Protein AF-A0A0D7DVV3-F1 (afdb_monomer_lite)

Organism: Rhodopseudomonas palustris (NCBI:txid1076)

pLDDT: mean 92.07, std 5.96, range [70.5, 98.38]

InterPro domains:
  IPR010721 Probable O-methyltransferase UstE-like [PF06966] (2-188)
  IPR010721 Probable O-methyltransferase UstE-like [PTHR32251] (2-195)

Sequence (201 aa):
LLLLAYGVRLGGFLAWRERDPVYQGELAVAERRTSTVTILQKTAIWLGVSVLFTLLFLPALLTLSAQAQARALHTVALGVAVMLIGLVLESVADAQKYRFKADNPTRYCDVGLYRWVRCPNYLGEMLFWFGVWLSGISAYGGTAAWLLTTLGVVYIEVLMVAAAAGLERKQEERYGAQPSYRDYVRSVPILLPWLPLYSLR

Radius of gyration: 18.78 Å; chains: 1; bounding box: 47×42×55 Å

Foldseek 3Di:
DLVVVLCCLVVVLVVVVCPDPLCVVVVVVVCVVCVPPDPVNVVVVVVVVVLLVVLLCLLVVLLVVCVVVVFDQVQQVVLVVLLVQLSVQLSVVSVQQVVCCVVPVQDQRCDDCCVQAVCSNLLSVLSNSVSSLRSRPSRQDDDVSVVSNVCSSVVSVVVSLVVLQVVVVVCCVRCVVPPVVVVSLCNYAHHDRPDNHSHPD

Structure (mmCIF, N/CA/C/O backbone):
data_AF-A0A0D7DVV3-F1
#
_entry.id   AF-A0A0D7DVV3-F1
#
loop_
_atom_site.group_PDB
_atom_site.id
_atom_site.type_symbol
_atom_site.label_atom_id
_atom_site.label_alt_id
_atom_site.label_comp_id
_atom_site.label_asym_id
_atom_site.label_entity_id
_atom_site.label_seq_id
_atom_site.pdbx_PDB_ins_code
_atom_site.Cartn_x
_atom_site.Cartn_y
_atom_site.Cartn_z
_atom_site.occupancy
_atom_site.B_iso_or_equiv
_atom_site.auth_seq_id
_atom_site.auth_comp_id
_atom_site.auth_asym_id
_atom_site.auth_atom_id
_atom_site.pdbx_PDB_model_num
ATOM 1 N N . LEU A 1 1 ? -2.522 0.004 -18.369 1.00 82.81 1 LEU A N 1
ATOM 2 C CA . LEU A 1 1 ? -3.920 -0.403 -18.083 1.00 82.81 1 LEU A CA 1
ATOM 3 C C . LEU A 1 1 ? -4.148 -0.707 -16.604 1.00 82.81 1 LEU A C 1
ATOM 5 O O . LEU A 1 1 ? -4.989 -0.045 -16.017 1.00 82.81 1 LEU A O 1
ATOM 9 N N . LEU A 1 2 ? -3.390 -1.613 -15.970 1.00 86.00 2 LEU A N 1
ATOM 10 C CA . LEU A 1 2 ? -3.594 -1.936 -14.544 1.00 86.00 2 LEU A CA 1
ATOM 11 C C . LEU A 1 2 ? -3.433 -0.745 -13.588 1.00 86.00 2 LEU A C 1
ATOM 13 O O . LEU A 1 2 ? -4.240 -0.608 -12.682 1.00 86.00 2 LEU A O 1
ATOM 17 N N . LEU A 1 3 ? -2.469 0.152 -13.820 1.00 87.31 3 LEU A N 1
ATOM 18 C CA . LEU A 1 3 ? -2.331 1.389 -13.031 1.00 87.31 3 LEU A CA 1
ATOM 19 C C . LEU A 1 3 ? -3.582 2.282 -13.108 1.00 87.31 3 LEU A C 1
ATOM 21 O O . LEU A 1 3 ? -4.017 2.830 -12.100 1.00 87.31 3 LEU A O 1
ATOM 25 N N . LEU A 1 4 ? -4.192 2.387 -14.294 1.00 89.12 4 LEU A N 1
ATOM 26 C CA . LEU A 1 4 ? -5.443 3.129 -14.477 1.00 89.12 4 LEU A CA 1
ATOM 27 C C . LEU A 1 4 ? -6.599 2.425 -13.768 1.00 89.12 4 LEU A C 1
ATOM 29 O O . LEU A 1 4 ? -7.353 3.074 -13.056 1.00 89.12 4 LEU A O 1
ATOM 33 N N . ALA A 1 5 ? -6.713 1.103 -13.923 1.00 86.56 5 ALA A N 1
ATOM 34 C CA . ALA A 1 5 ? -7.731 0.313 -13.237 1.00 86.56 5 ALA A CA 1
ATOM 35 C C . ALA A 1 5 ? -7.614 0.450 -11.710 1.00 86.56 5 ALA A C 1
ATOM 37 O O . ALA A 1 5 ? -8.620 0.656 -11.038 1.00 86.56 5 ALA A O 1
ATOM 38 N N . TYR A 1 6 ? -6.390 0.416 -11.178 1.00 87.94 6 TYR A N 1
ATOM 39 C CA . TYR A 1 6 ? -6.104 0.615 -9.761 1.00 87.94 6 TYR A CA 1
ATOM 40 C C . TYR A 1 6 ? -6.547 1.999 -9.282 1.00 87.94 6 TYR A C 1
ATOM 42 O O . TYR A 1 6 ? -7.309 2.091 -8.320 1.00 87.94 6 TYR A O 1
ATOM 50 N N . GLY A 1 7 ? -6.134 3.059 -9.987 1.00 87.88 7 GLY A N 1
ATOM 51 C CA . GLY A 1 7 ? -6.485 4.439 -9.649 1.00 87.88 7 GLY A CA 1
ATOM 52 C C . GLY A 1 7 ? -7.986 4.720 -9.742 1.00 87.88 7 GLY A C 1
ATOM 53 O O . GLY A 1 7 ? -8.557 5.296 -8.820 1.00 87.88 7 GLY A O 1
ATOM 54 N N . VAL A 1 8 ? -8.646 4.264 -10.811 1.00 90.94 8 VAL A N 1
ATOM 55 C CA . VAL A 1 8 ? -10.102 4.408 -10.987 1.00 90.94 8 VAL A CA 1
ATOM 56 C C . VAL A 1 8 ? -10.856 3.644 -9.908 1.00 90.94 8 VAL A C 1
ATOM 58 O O . VAL A 1 8 ? -11.805 4.178 -9.340 1.00 90.94 8 VAL A O 1
ATOM 61 N N . ARG A 1 9 ? -10.428 2.421 -9.577 1.00 92.12 9 ARG A N 1
ATOM 62 C CA . ARG A 1 9 ? -11.052 1.639 -8.510 1.00 92.12 9 ARG A CA 1
ATOM 63 C C . ARG A 1 9 ? -10.853 2.297 -7.140 1.00 92.12 9 ARG A C 1
ATOM 65 O O . ARG A 1 9 ? -11.829 2.402 -6.403 1.00 92.12 9 ARG A O 1
ATOM 72 N N . LEU A 1 10 ? -9.650 2.787 -6.818 1.00 84.62 10 LEU A N 1
ATOM 73 C CA . LEU A 1 10 ? -9.373 3.435 -5.527 1.00 84.62 10 LEU A CA 1
ATOM 74 C C . LEU A 1 10 ? -10.156 4.736 -5.391 1.00 84.62 10 LEU A C 1
ATOM 76 O O . LEU A 1 10 ? -10.926 4.910 -4.451 1.00 84.62 10 LEU A O 1
ATOM 80 N N . GLY A 1 11 ? -9.987 5.633 -6.362 1.00 87.94 11 GLY A N 1
ATOM 81 C CA . GLY A 1 11 ? -10.642 6.933 -6.370 1.00 87.94 11 GLY A CA 1
ATOM 82 C C . GLY A 1 11 ? -12.159 6.804 -6.438 1.00 87.94 11 GLY A C 1
ATOM 83 O O . GLY A 1 11 ? -12.865 7.495 -5.710 1.00 87.94 11 GLY A O 1
ATOM 84 N N . GLY A 1 12 ? -12.668 5.872 -7.249 1.00 89.06 12 GLY A N 1
ATOM 85 C CA . GLY A 1 12 ? -14.095 5.581 -7.351 1.00 89.06 12 GLY A CA 1
ATOM 86 C C . GLY A 1 12 ? -14.680 5.055 -6.042 1.00 89.06 12 GLY A C 1
ATOM 87 O O . GLY A 1 12 ? -15.707 5.560 -5.590 1.00 89.06 12 GLY A O 1
ATOM 88 N N . PHE A 1 13 ? -14.007 4.097 -5.395 1.00 86.00 13 PHE A N 1
ATOM 89 C CA . PHE A 1 13 ? -14.432 3.569 -4.097 1.00 86.00 13 PHE A CA 1
ATOM 90 C C . PHE A 1 13 ? -14.437 4.650 -3.013 1.00 86.00 13 PHE A C 1
ATOM 92 O O . PHE A 1 13 ? -15.418 4.771 -2.279 1.00 86.00 13 PHE A O 1
ATOM 99 N N . LEU A 1 14 ? -13.381 5.466 -2.935 1.00 86.19 14 LEU A N 1
ATOM 100 C CA . LEU A 1 14 ? -13.292 6.560 -1.967 1.00 86.19 14 LEU A CA 1
ATOM 101 C C . LEU A 1 14 ? -14.383 7.611 -2.204 1.00 86.19 14 LEU A C 1
ATOM 103 O O . LEU A 1 14 ? -15.129 7.918 -1.278 1.00 86.19 14 LEU A O 1
ATOM 107 N N . ALA A 1 15 ? -14.549 8.085 -3.441 1.00 87.75 15 ALA A N 1
ATOM 108 C CA . ALA A 1 15 ? -15.555 9.091 -3.780 1.00 87.75 15 ALA A CA 1
ATOM 109 C C . ALA A 1 15 ? -16.989 8.591 -3.552 1.00 87.75 15 ALA A C 1
ATOM 111 O O . ALA A 1 15 ? -17.882 9.361 -3.196 1.00 87.75 15 ALA A O 1
ATOM 112 N N . TRP A 1 16 ? -17.246 7.305 -3.787 1.00 86.56 16 TRP A N 1
ATOM 113 C CA . TRP A 1 16 ? -18.537 6.704 -3.476 1.00 86.56 16 TRP A CA 1
ATOM 114 C C . TRP A 1 16 ? -18.760 6.614 -1.963 1.00 86.56 16 TRP A C 1
ATOM 116 O O . TRP A 1 16 ? -19.784 7.083 -1.472 1.00 86.56 16 TRP A O 1
ATOM 126 N N . ARG A 1 17 ? -17.776 6.097 -1.217 1.00 83.56 17 ARG A N 1
ATOM 127 C CA . ARG A 1 17 ? -17.858 5.927 0.239 1.00 83.56 17 ARG A CA 1
ATOM 128 C C . ARG A 1 17 ? -18.002 7.251 0.984 1.00 83.56 17 ARG A C 1
ATOM 130 O O . ARG A 1 17 ? -18.688 7.302 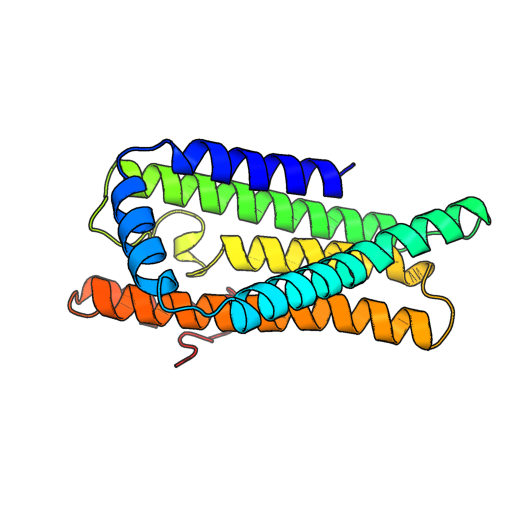1.994 1.00 83.56 17 ARG A O 1
ATOM 137 N N . GLU A 1 18 ? -17.386 8.326 0.503 1.00 84.94 18 GLU A N 1
ATOM 138 C CA . GLU A 1 18 ? -17.534 9.654 1.110 1.00 84.94 18 GLU A CA 1
ATOM 139 C C . GLU A 1 18 ? -18.978 10.164 1.090 1.00 84.94 18 GLU A C 1
ATOM 141 O O . GLU A 1 18 ? -19.363 10.928 1.968 1.00 84.94 18 GLU A O 1
ATOM 146 N N . ARG A 1 19 ? -19.814 9.712 0.150 1.00 83.69 19 ARG A N 1
ATOM 147 C CA . ARG A 1 19 ? -21.237 10.083 0.101 1.00 83.69 19 ARG A CA 1
ATOM 148 C C . ARG A 1 19 ? -22.107 9.279 1.073 1.00 83.69 19 ARG A C 1
ATOM 150 O O . ARG A 1 19 ? -23.283 9.597 1.222 1.00 83.69 19 ARG A O 1
ATOM 157 N N . ASP A 1 20 ? -21.553 8.258 1.724 1.00 81.25 20 ASP A N 1
ATOM 158 C CA . ASP A 1 20 ? -22.272 7.403 2.666 1.00 81.25 20 ASP A CA 1
ATOM 159 C C . ASP A 1 20 ? -22.479 8.124 4.018 1.00 81.25 20 ASP A C 1
ATOM 161 O O . ASP A 1 20 ? -21.493 8.509 4.663 1.00 81.25 20 ASP A O 1
ATOM 165 N N . PRO A 1 21 ? -23.730 8.291 4.498 1.00 76.62 21 PRO A N 1
ATOM 166 C CA . PRO A 1 21 ? -24.020 8.929 5.784 1.00 76.62 21 PRO A CA 1
ATOM 167 C C . PRO A 1 21 ? -23.311 8.276 6.976 1.00 76.62 21 PRO A C 1
ATOM 169 O O . PRO A 1 21 ? -22.963 8.963 7.936 1.00 76.62 21 PRO A O 1
ATOM 172 N N . VAL A 1 22 ? -23.050 6.965 6.915 1.00 72.50 22 VAL A N 1
ATOM 173 C CA . VAL A 1 22 ? -22.329 6.231 7.967 1.00 72.50 22 VAL A CA 1
ATOM 174 C C . VAL A 1 22 ? -20.867 6.684 8.045 1.00 72.50 22 VAL A C 1
ATOM 176 O O . VAL A 1 22 ? -20.278 6.711 9.127 1.00 72.50 22 VAL A O 1
ATOM 179 N N . TYR A 1 23 ? -20.275 7.083 6.916 1.00 77.19 23 TYR A N 1
ATOM 180 C CA . TYR A 1 23 ? -18.879 7.517 6.832 1.00 77.19 23 TYR A CA 1
ATOM 181 C C . TYR A 1 23 ? -18.691 9.020 7.102 1.00 77.19 23 TYR A C 1
ATOM 183 O O . TYR A 1 23 ? -17.622 9.437 7.549 1.00 77.19 23 TYR A O 1
ATOM 191 N N . GLN A 1 24 ? -19.734 9.833 6.922 1.00 78.44 24 GLN A N 1
ATOM 192 C CA . GLN A 1 24 ? -19.712 11.278 7.196 1.00 78.44 24 GLN A CA 1
ATOM 193 C C . GLN A 1 24 ? -19.310 11.619 8.641 1.00 78.44 24 GLN A C 1
ATOM 195 O O . GLN A 1 24 ? -18.587 12.587 8.882 1.00 78.44 24 GLN A O 1
ATOM 200 N N . GLY A 1 25 ? -19.694 10.785 9.614 1.00 76.44 25 GLY A N 1
ATOM 201 C CA . GLY A 1 25 ? -19.261 10.950 11.005 1.00 76.44 25 GLY A CA 1
ATOM 202 C C . GLY A 1 25 ? -17.742 10.815 11.187 1.00 76.44 25 GLY A C 1
ATOM 203 O O . GLY A 1 25 ? -17.132 11.604 11.909 1.00 76.44 25 GLY A O 1
ATOM 204 N N . GLU A 1 26 ? -17.116 9.856 10.499 1.00 77.06 26 GLU A N 1
ATOM 205 C CA . GLU A 1 26 ? -15.660 9.648 10.522 1.00 77.06 26 GLU A CA 1
ATOM 206 C C . GLU A 1 26 ? -14.921 10.782 9.790 1.00 77.06 26 GLU A C 1
ATOM 208 O O . GLU A 1 26 ? -13.876 11.242 10.259 1.00 77.06 26 GLU A O 1
ATOM 213 N N . LEU A 1 27 ? -15.486 11.287 8.684 1.00 78.62 27 LEU A N 1
ATOM 214 C CA . LEU A 1 27 ? -14.960 12.450 7.957 1.00 78.62 27 LEU A CA 1
ATOM 215 C C . LEU A 1 27 ? -14.928 13.701 8.838 1.00 78.62 27 LEU A C 1
ATOM 217 O O . LEU A 1 27 ? -13.878 14.324 8.961 1.00 78.62 27 LEU A O 1
ATOM 221 N N . ALA A 1 28 ? -16.018 14.016 9.538 1.00 80.38 28 ALA A N 1
ATOM 222 C CA . ALA A 1 28 ? -16.075 15.179 10.427 1.00 80.38 28 ALA A CA 1
ATOM 223 C C . ALA A 1 28 ? -15.064 15.098 11.590 1.00 80.38 28 ALA A C 1
ATOM 225 O O . ALA A 1 28 ? -14.580 16.114 12.099 1.00 80.38 28 ALA A O 1
ATOM 226 N N . VAL A 1 29 ? -14.737 13.887 12.058 1.00 80.31 29 VAL A N 1
ATOM 227 C CA . VAL A 1 29 ? -13.667 13.674 13.048 1.00 80.31 29 VAL A CA 1
ATOM 228 C C . VAL A 1 29 ? -12.292 13.913 12.419 1.00 80.31 29 VAL A C 1
ATOM 230 O O . VAL A 1 29 ? -11.446 14.571 13.031 1.00 80.31 29 VAL A O 1
ATOM 233 N N . ALA A 1 30 ? -12.064 13.424 11.198 1.00 79.25 30 ALA A N 1
ATOM 234 C CA . ALA A 1 30 ? -10.822 13.653 10.467 1.00 79.25 30 ALA A CA 1
ATOM 235 C C . ALA A 1 30 ? -10.601 15.146 10.166 1.00 79.25 30 ALA A C 1
ATOM 237 O O . ALA A 1 30 ? -9.526 15.668 10.462 1.00 79.25 30 ALA A O 1
ATOM 238 N N . GLU A 1 31 ? -11.623 15.855 9.684 1.00 82.62 31 GLU A N 1
ATOM 239 C CA . GLU A 1 31 ? -11.576 17.293 9.403 1.00 82.62 31 GLU A CA 1
ATOM 240 C C . GLU A 1 31 ? -11.207 18.098 10.647 1.00 82.62 31 GLU A C 1
ATOM 242 O O . GLU A 1 31 ? -10.256 18.883 10.613 1.00 82.62 31 GLU A O 1
ATOM 247 N N . ARG A 1 32 ? -11.869 17.830 11.782 1.00 83.44 32 ARG A N 1
ATOM 248 C CA . ARG A 1 32 ? -11.541 18.464 13.069 1.00 83.44 32 ARG A CA 1
ATOM 249 C C . ARG A 1 32 ? -10.105 18.215 13.509 1.00 83.44 32 ARG A C 1
ATOM 251 O O . ARG A 1 32 ? -9.493 19.109 14.078 1.00 83.44 32 ARG A O 1
ATOM 258 N N . ARG A 1 33 ? -9.554 17.032 13.235 1.00 79.94 33 ARG A N 1
ATOM 259 C CA . ARG A 1 33 ? -8.154 16.716 13.541 1.00 79.94 33 ARG A CA 1
ATOM 260 C C . ARG A 1 33 ? -7.179 17.446 12.616 1.00 79.94 33 ARG A C 1
ATOM 262 O O . ARG A 1 33 ? -6.075 17.771 13.036 1.00 79.94 33 ARG A O 1
ATOM 269 N N . THR A 1 34 ? -7.572 17.679 11.367 1.00 81.75 34 THR A N 1
ATOM 270 C CA . THR A 1 34 ? -6.731 18.336 10.354 1.00 81.75 34 THR A CA 1
ATOM 271 C C . THR A 1 34 ? -6.881 19.858 10.301 1.00 81.75 34 THR A C 1
ATOM 273 O O . THR A 1 34 ? -6.106 20.519 9.611 1.00 81.75 34 THR A O 1
ATOM 276 N N . SER A 1 35 ? -7.837 20.435 11.035 1.00 82.69 35 SER A N 1
ATOM 277 C CA . SER A 1 35 ? -8.083 21.884 11.072 1.00 82.69 35 SER A CA 1
ATOM 278 C C . SER A 1 35 ? -6.904 22.680 11.643 1.00 82.69 35 SER A C 1
ATOM 280 O O . SER A 1 35 ? -6.710 23.837 11.283 1.00 82.69 35 SER A O 1
ATOM 282 N N . THR A 1 36 ? -6.078 22.043 12.476 1.00 85.69 36 THR A N 1
ATOM 283 C CA . THR A 1 36 ? -4.873 22.621 13.087 1.00 85.69 36 THR A CA 1
ATOM 284 C C . THR A 1 36 ? -3.624 22.499 12.212 1.00 85.69 36 THR A C 1
ATOM 286 O O . THR A 1 36 ? -2.572 23.028 12.567 1.00 85.69 36 THR A O 1
ATOM 289 N N . VAL A 1 37 ? -3.713 21.810 11.068 1.00 87.56 37 VAL A N 1
ATOM 290 C CA . VAL A 1 37 ? -2.575 21.594 10.166 1.00 87.56 37 VAL A CA 1
ATOM 291 C C . VAL A 1 37 ? -2.300 22.871 9.378 1.00 87.56 37 VAL A C 1
ATOM 293 O O . VAL A 1 37 ? -3.162 23.378 8.652 1.00 87.56 37 VAL A O 1
ATOM 296 N N . THR A 1 38 ? -1.075 23.376 9.492 1.00 92.19 38 THR A N 1
ATOM 297 C CA . THR A 1 38 ? -0.655 24.621 8.845 1.00 92.19 38 THR A CA 1
ATOM 298 C C . THR A 1 38 ? -0.552 24.463 7.329 1.00 92.19 38 THR A C 1
ATOM 300 O O . THR A 1 38 ? -0.383 23.361 6.804 1.00 92.19 38 THR A O 1
ATOM 303 N N . ILE A 1 39 ? -0.607 25.580 6.598 1.00 91.69 39 ILE A N 1
ATOM 304 C CA . ILE A 1 39 ? -0.415 25.582 5.138 1.00 91.69 39 ILE A CA 1
ATOM 305 C C . ILE A 1 39 ? 0.937 24.959 4.773 1.00 91.69 39 ILE A C 1
ATOM 307 O O . ILE A 1 39 ? 0.999 24.140 3.864 1.00 91.69 39 ILE A O 1
ATOM 311 N N . LEU A 1 40 ? 1.997 25.268 5.527 1.00 93.38 40 LEU A N 1
ATOM 312 C CA . LEU A 1 40 ? 3.323 24.689 5.308 1.00 93.38 40 LEU A CA 1
ATOM 313 C C . LEU A 1 40 ? 3.302 23.157 5.404 1.00 93.38 40 LEU A C 1
ATOM 315 O O . LEU A 1 40 ? 3.846 22.479 4.537 1.00 93.38 40 LEU A O 1
ATOM 319 N N . GLN A 1 41 ? 2.636 22.607 6.423 1.00 91.31 41 GLN A N 1
ATOM 320 C CA . GLN A 1 41 ? 2.490 21.159 6.581 1.00 91.31 41 GLN A CA 1
ATOM 321 C C . GLN A 1 41 ? 1.671 20.543 5.442 1.00 91.31 41 GLN A C 1
ATOM 323 O O . GLN A 1 41 ? 2.057 19.502 4.916 1.00 91.31 41 GLN A O 1
ATOM 328 N N . LYS A 1 42 ? 0.578 21.190 5.014 1.00 89.44 42 LYS A N 1
ATOM 329 C CA . LYS A 1 42 ? -0.227 20.731 3.868 1.00 89.44 42 LYS A CA 1
ATOM 330 C C . LYS A 1 42 ? 0.598 20.692 2.583 1.00 89.44 42 LYS A C 1
ATOM 332 O O . LYS A 1 42 ? 0.568 19.690 1.874 1.00 89.44 42 LYS A O 1
ATOM 337 N N . THR A 1 43 ? 1.374 21.740 2.317 1.00 92.38 43 THR A N 1
ATOM 338 C CA . THR A 1 43 ? 2.267 21.804 1.155 1.00 92.38 43 THR A CA 1
ATOM 339 C C . THR A 1 43 ? 3.348 20.728 1.225 1.00 92.38 43 THR A C 1
ATOM 341 O O . THR A 1 43 ? 3.595 20.054 0.230 1.00 92.38 43 THR A O 1
ATOM 344 N N . ALA A 1 44 ? 3.949 20.501 2.397 1.00 93.19 44 ALA A N 1
ATOM 345 C CA . ALA A 1 44 ? 4.941 19.444 2.581 1.00 93.19 44 ALA A CA 1
ATOM 346 C C . ALA A 1 44 ? 4.354 18.045 2.326 1.00 93.19 44 ALA A C 1
ATOM 348 O O . ALA A 1 44 ? 4.974 17.240 1.633 1.00 93.19 44 ALA A O 1
ATOM 349 N N . ILE A 1 45 ? 3.142 17.770 2.823 1.00 91.62 45 ILE A N 1
ATOM 350 C CA . ILE A 1 45 ? 2.423 16.515 2.554 1.00 91.62 45 ILE A CA 1
ATOM 351 C C . ILE A 1 45 ? 2.166 16.365 1.053 1.00 91.62 45 ILE A C 1
ATOM 353 O O . ILE A 1 45 ? 2.456 15.314 0.487 1.00 91.62 45 ILE A O 1
ATOM 357 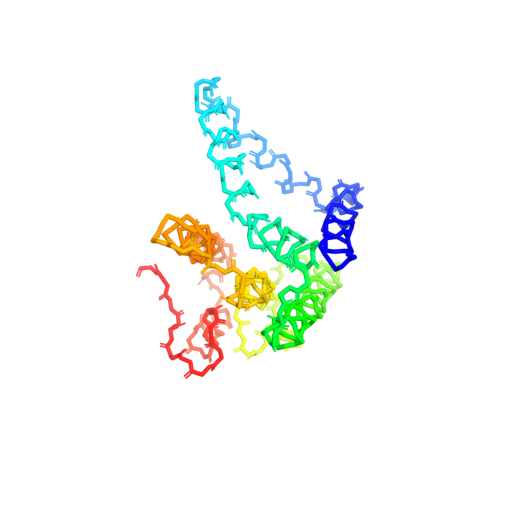N N . TRP A 1 46 ? 1.667 17.412 0.393 1.00 93.12 46 TRP A N 1
ATOM 358 C CA . TRP A 1 46 ? 1.378 17.381 -1.040 1.00 93.12 46 TRP A CA 1
ATOM 359 C C . TRP A 1 46 ? 2.630 17.111 -1.884 1.00 93.12 46 TRP A C 1
ATOM 361 O O . TRP A 1 46 ? 2.599 16.262 -2.776 1.00 93.12 46 TRP A O 1
ATOM 371 N N . LEU A 1 47 ? 3.748 17.769 -1.569 1.00 94.75 47 LEU A N 1
ATOM 372 C CA . LEU A 1 47 ? 5.028 17.526 -2.235 1.00 94.75 47 LEU A CA 1
ATOM 373 C C . LEU A 1 47 ? 5.534 16.102 -1.984 1.00 94.75 47 LEU A C 1
ATOM 375 O O . LEU A 1 47 ? 5.919 15.426 -2.933 1.00 94.75 47 LEU A O 1
ATOM 379 N N . GLY A 1 48 ? 5.484 15.620 -0.739 1.00 93.94 48 GLY A N 1
ATOM 380 C CA . GLY A 1 48 ? 5.907 14.259 -0.396 1.00 93.94 48 GLY A CA 1
ATOM 381 C C . GLY A 1 48 ? 5.106 13.191 -1.143 1.00 93.94 48 GLY A C 1
ATOM 382 O O . GLY A 1 48 ? 5.684 12.283 -1.737 1.00 93.94 48 GLY A O 1
ATOM 383 N N . VAL A 1 49 ? 3.781 13.348 -1.196 1.00 93.19 49 VAL A N 1
ATOM 384 C CA . VAL A 1 49 ? 2.882 12.462 -1.951 1.00 93.19 49 VAL A CA 1
ATOM 385 C C . VAL A 1 49 ? 3.167 12.540 -3.456 1.00 93.19 49 VAL A C 1
ATOM 387 O O . VAL A 1 49 ? 3.220 11.510 -4.125 1.00 93.19 49 VAL A O 1
ATOM 390 N N . SER A 1 50 ? 3.419 13.735 -3.994 1.00 94.88 50 SER A N 1
ATOM 391 C CA . SER A 1 50 ? 3.753 13.918 -5.414 1.00 94.88 50 SER A CA 1
ATOM 392 C C . SER A 1 50 ? 5.071 13.233 -5.790 1.00 94.88 50 SER A C 1
ATOM 394 O O . SER A 1 50 ? 5.150 12.554 -6.816 1.00 94.88 50 SER A O 1
ATOM 396 N N . VAL A 1 51 ? 6.099 13.356 -4.941 1.00 96.19 51 VAL A N 1
ATOM 397 C CA . VAL A 1 51 ? 7.381 12.655 -5.109 1.00 96.19 51 VAL A CA 1
ATOM 398 C C . VAL A 1 51 ? 7.173 11.146 -5.047 1.00 96.19 51 VAL A C 1
ATOM 400 O O . VAL A 1 51 ? 7.634 10.439 -5.940 1.00 96.19 51 VAL A O 1
ATOM 403 N N . LEU A 1 52 ? 6.433 10.654 -4.050 1.00 95.94 52 LEU A N 1
ATOM 404 C CA . LEU A 1 52 ? 6.123 9.234 -3.905 1.00 95.94 52 LEU A CA 1
ATOM 405 C C . LEU A 1 52 ? 5.490 8.664 -5.179 1.00 95.94 52 LEU A C 1
ATOM 407 O O . LEU A 1 52 ? 6.029 7.722 -5.753 1.00 95.94 52 LEU A O 1
ATOM 411 N N . PHE A 1 53 ? 4.399 9.255 -5.672 1.00 94.81 53 PHE A N 1
ATOM 412 C CA . PHE A 1 53 ? 3.724 8.752 -6.873 1.00 94.81 53 PHE A CA 1
ATOM 413 C C . PHE A 1 53 ? 4.580 8.869 -8.136 1.00 94.81 53 PHE A C 1
ATOM 415 O O . PHE A 1 53 ? 4.493 8.010 -9.012 1.00 94.81 53 PHE A O 1
ATOM 422 N N . THR A 1 54 ? 5.451 9.876 -8.217 1.00 96.00 54 THR A N 1
ATOM 423 C CA . THR A 1 54 ? 6.425 9.987 -9.313 1.00 96.00 54 THR A CA 1
ATOM 424 C C . THR A 1 54 ? 7.399 8.808 -9.295 1.00 96.00 54 THR A C 1
ATOM 426 O O . THR A 1 54 ? 7.613 8.166 -10.323 1.00 96.00 54 THR A O 1
ATOM 429 N N . LEU A 1 55 ? 7.950 8.477 -8.124 1.00 97.56 55 LEU A N 1
ATOM 430 C CA . LEU A 1 55 ? 8.864 7.344 -7.960 1.00 97.56 55 LEU A CA 1
ATOM 431 C C . LEU A 1 55 ? 8.162 5.999 -8.184 1.00 97.56 55 LEU A C 1
ATOM 433 O O . LEU A 1 55 ? 8.732 5.111 -8.811 1.00 97.56 55 LEU A O 1
ATOM 437 N N . LEU A 1 56 ? 6.917 5.858 -7.728 1.00 96.81 56 LEU A N 1
ATOM 438 C CA . LEU A 1 56 ? 6.108 4.655 -7.936 1.00 96.81 56 LEU A CA 1
ATOM 439 C C . LEU A 1 56 ? 5.710 4.447 -9.401 1.00 96.81 56 LEU A C 1
ATOM 441 O O . LEU A 1 56 ? 5.561 3.310 -9.842 1.00 96.81 56 LEU A O 1
ATOM 445 N N . PHE A 1 57 ? 5.549 5.525 -10.171 1.00 96.50 57 PHE A N 1
ATOM 446 C CA . PHE A 1 57 ? 5.260 5.447 -11.602 1.00 96.50 57 PHE A CA 1
ATOM 447 C C . PHE A 1 57 ? 6.515 5.214 -12.459 1.00 96.50 57 PHE A C 1
ATOM 449 O O . PHE A 1 57 ? 6.420 4.690 -13.573 1.00 96.50 57 PHE A O 1
ATOM 456 N N . LEU A 1 58 ? 7.701 5.555 -11.945 1.00 97.19 58 LEU A N 1
ATOM 457 C CA . LEU A 1 58 ? 8.967 5.453 -12.670 1.00 97.19 58 LEU A CA 1
ATOM 458 C C . LEU A 1 58 ? 9.233 4.061 -13.286 1.00 97.19 58 LEU A C 1
ATOM 460 O O . LEU A 1 58 ? 9.629 4.024 -14.453 1.00 97.19 58 LEU A O 1
ATOM 464 N N . PRO A 1 59 ? 8.974 2.918 -12.613 1.00 97.19 59 PRO A N 1
ATOM 465 C CA . PRO A 1 59 ? 9.118 1.598 -13.226 1.00 97.19 59 PRO A CA 1
ATOM 466 C C . PRO A 1 59 ? 8.336 1.421 -14.527 1.00 97.19 59 PRO A C 1
ATOM 468 O O . PRO A 1 59 ? 8.860 0.881 -15.504 1.00 97.19 59 PRO A O 1
ATOM 471 N N . ALA A 1 60 ? 7.097 1.915 -14.566 1.00 95.75 60 ALA A N 1
ATOM 472 C CA . ALA A 1 60 ? 6.256 1.837 -15.752 1.00 95.75 60 ALA A CA 1
ATOM 473 C C . ALA A 1 60 ? 6.815 2.716 -16.879 1.00 95.75 60 ALA A C 1
ATOM 475 O O . ALA A 1 60 ? 6.884 2.271 -18.023 1.00 95.75 60 ALA A O 1
ATOM 476 N N . LEU A 1 61 ? 7.282 3.927 -16.555 1.00 96.06 61 LEU A N 1
ATOM 477 C CA . LEU A 1 61 ? 7.899 4.829 -17.530 1.00 96.06 61 LEU A CA 1
ATOM 478 C C . LEU A 1 61 ? 9.174 4.230 -18.145 1.00 96.06 61 LEU A C 1
ATOM 480 O O . LEU A 1 61 ? 9.346 4.256 -19.365 1.00 96.06 61 LEU A O 1
ATOM 484 N N . LEU A 1 62 ? 10.047 3.650 -17.318 1.00 96.56 62 LEU A N 1
ATOM 485 C CA . LEU A 1 62 ? 11.267 2.986 -17.787 1.00 96.56 62 LEU A CA 1
ATOM 486 C C . LEU A 1 62 ? 10.946 1.767 -18.653 1.00 96.56 62 LEU A C 1
ATOM 488 O O . LEU A 1 62 ? 11.580 1.568 -19.687 1.00 96.56 62 LEU A O 1
ATOM 492 N N . THR A 1 63 ? 9.929 0.992 -18.276 1.00 95.81 63 THR A N 1
ATOM 493 C CA . THR A 1 63 ? 9.455 -0.159 -19.059 1.00 95.81 63 THR A CA 1
ATOM 494 C C . THR A 1 63 ? 8.961 0.266 -20.438 1.00 95.81 63 THR A C 1
ATOM 496 O O . THR A 1 63 ? 9.348 -0.342 -21.433 1.00 95.81 63 THR A O 1
ATOM 499 N N . LEU A 1 64 ? 8.169 1.341 -20.522 1.00 94.62 64 LEU A N 1
ATOM 500 C CA . LEU A 1 64 ? 7.696 1.894 -21.796 1.00 94.62 64 LEU A CA 1
ATOM 501 C C . LEU A 1 64 ? 8.855 2.392 -22.670 1.00 94.62 64 LEU A C 1
ATOM 503 O O . LEU A 1 64 ? 8.884 2.122 -23.869 1.00 94.62 64 LEU A O 1
ATOM 507 N N . SER A 1 65 ? 9.836 3.071 -22.069 1.00 95.06 65 SER A N 1
ATOM 508 C CA . SER A 1 65 ? 11.045 3.520 -22.771 1.00 95.06 65 SER A CA 1
ATOM 509 C C . SER A 1 65 ? 11.863 2.341 -23.313 1.00 95.06 65 SER A C 1
ATOM 511 O O . SER A 1 65 ? 12.241 2.321 -24.484 1.00 95.06 65 SER A O 1
ATOM 513 N N . ALA A 1 66 ? 12.068 1.302 -22.499 1.00 94.69 66 ALA A N 1
ATOM 514 C CA . ALA A 1 66 ? 12.765 0.088 -22.911 1.00 94.69 66 ALA A CA 1
ATOM 515 C C . ALA A 1 66 ? 12.009 -0.670 -24.017 1.00 94.69 66 ALA A C 1
ATOM 517 O O . ALA A 1 66 ? 12.637 -1.176 -24.948 1.00 94.69 66 ALA A O 1
ATOM 518 N N . GLN A 1 67 ? 10.673 -0.696 -23.962 1.00 93.38 67 GLN A N 1
ATOM 519 C CA . GLN A 1 67 ? 9.830 -1.268 -25.013 1.00 93.38 67 GLN A CA 1
ATOM 520 C C . GLN A 1 67 ? 10.011 -0.536 -26.348 1.00 93.38 67 GLN A C 1
ATOM 522 O O . GLN A 1 67 ? 10.160 -1.182 -27.383 1.00 93.38 67 GLN A O 1
ATOM 527 N N . ALA A 1 68 ? 10.035 0.801 -26.329 1.00 94.50 68 ALA A N 1
ATOM 528 C CA . ALA A 1 68 ? 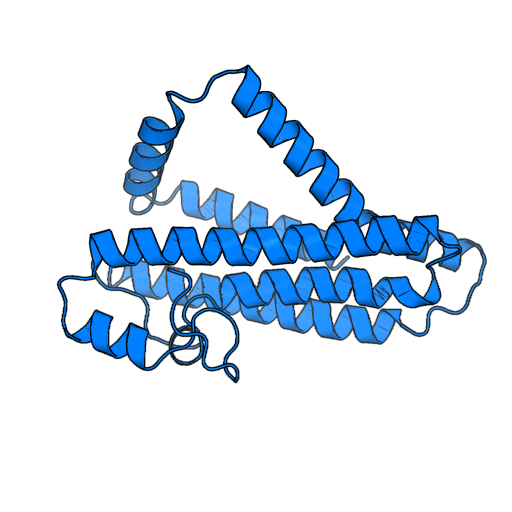10.254 1.619 -27.524 1.00 94.50 68 ALA A CA 1
ATOM 529 C C . ALA A 1 68 ? 11.637 1.380 -28.160 1.00 94.50 68 ALA A C 1
ATOM 531 O O . ALA A 1 68 ? 11.806 1.549 -29.363 1.00 94.50 68 ALA A O 1
ATOM 532 N N . GLN A 1 69 ? 12.609 0.934 -27.362 1.00 94.25 69 GLN A N 1
ATOM 533 C CA . GLN A 1 69 ? 13.949 0.535 -27.804 1.00 94.25 69 GLN A CA 1
ATOM 534 C C . GLN A 1 69 ? 14.045 -0.952 -28.197 1.00 94.25 69 GLN A C 1
ATOM 536 O O . GLN A 1 69 ? 15.150 -1.465 -28.355 1.00 94.25 69 GLN A O 1
ATOM 541 N N . ALA A 1 70 ? 12.917 -1.663 -28.310 1.00 93.00 70 ALA A N 1
ATOM 542 C CA . ALA A 1 70 ? 12.849 -3.097 -28.608 1.00 93.00 70 ALA A CA 1
ATOM 543 C C . ALA A 1 70 ? 13.651 -3.990 -27.636 1.00 93.00 70 ALA A C 1
ATOM 545 O O . ALA A 1 70 ? 14.087 -5.087 -27.993 1.00 93.00 70 ALA A O 1
ATOM 546 N N . ARG A 1 71 ? 13.843 -3.545 -26.386 1.00 92.69 71 ARG A N 1
ATOM 547 C CA . ARG A 1 71 ? 14.487 -4.361 -25.350 1.00 92.69 71 ARG A CA 1
ATOM 548 C C . ARG A 1 71 ? 13.542 -5.461 -24.881 1.00 92.69 71 ARG A C 1
ATOM 550 O O . ARG A 1 71 ? 12.335 -5.259 -24.776 1.00 92.69 71 ARG A O 1
ATOM 557 N N . ALA A 1 72 ? 14.105 -6.614 -24.538 1.00 89.12 72 ALA A N 1
ATOM 558 C CA . ALA A 1 72 ? 13.331 -7.715 -23.985 1.00 89.12 72 ALA A CA 1
ATOM 559 C C . ALA A 1 72 ? 12.857 -7.403 -22.552 1.00 89.12 72 ALA A C 1
ATOM 561 O O . ALA A 1 72 ? 13.630 -6.939 -21.712 1.00 89.12 72 ALA A O 1
ATOM 562 N N . LEU A 1 73 ? 11.577 -7.671 -22.276 1.00 93.50 73 LEU A N 1
ATOM 563 C CA . LEU A 1 73 ? 10.890 -7.282 -21.039 1.00 93.50 73 LEU A CA 1
ATOM 564 C C . LEU A 1 73 ? 10.414 -8.494 -20.225 1.00 93.50 73 LEU A C 1
ATOM 566 O O . LEU A 1 73 ? 9.231 -8.640 -19.915 1.00 93.50 73 LEU A O 1
ATOM 570 N N . HIS A 1 74 ? 11.338 -9.396 -19.896 1.00 94.06 74 HIS A N 1
ATOM 571 C CA . HIS A 1 74 ? 11.013 -10.694 -19.288 1.00 94.06 74 HIS A CA 1
ATOM 572 C C . HIS A 1 74 ? 10.327 -10.596 -17.913 1.00 94.06 74 HIS A C 1
ATOM 574 O O . HIS A 1 74 ? 9.608 -11.513 -17.524 1.00 94.06 74 HIS A O 1
ATOM 580 N N . THR A 1 75 ? 10.510 -9.494 -17.177 1.00 96.06 75 THR A N 1
ATOM 581 C CA . THR A 1 75 ? 9.957 -9.326 -15.821 1.00 96.06 75 THR A CA 1
ATOM 582 C C . THR A 1 75 ? 8.538 -8.763 -15.801 1.00 96.06 75 THR A C 1
ATOM 584 O O . THR A 1 75 ? 7.871 -8.832 -14.769 1.00 96.06 75 THR A O 1
ATOM 587 N N . VAL A 1 76 ? 8.034 -8.254 -16.933 1.00 95.81 76 VAL A N 1
ATOM 588 C CA . VAL A 1 76 ? 6.712 -7.608 -17.002 1.00 95.81 76 VAL A CA 1
ATOM 589 C C . VAL A 1 76 ? 5.592 -8.578 -16.647 1.00 95.81 76 VAL A C 1
ATOM 591 O O . VAL A 1 76 ? 4.730 -8.228 -15.846 1.00 95.81 76 VAL A O 1
ATOM 594 N N . ALA A 1 77 ? 5.612 -9.802 -17.182 1.00 96.25 77 ALA A N 1
ATOM 595 C CA . ALA A 1 77 ? 4.569 -10.793 -16.912 1.00 96.25 77 ALA A CA 1
ATOM 596 C C . ALA A 1 77 ? 4.488 -11.157 -15.419 1.00 96.25 77 ALA A C 1
ATOM 598 O O . ALA A 1 77 ? 3.396 -11.221 -14.854 1.00 96.25 77 ALA A O 1
ATOM 599 N N . LEU A 1 78 ? 5.644 -11.328 -14.769 1.00 97.06 78 LEU A N 1
ATOM 600 C CA . LEU A 1 78 ? 5.721 -11.611 -13.338 1.00 97.06 78 LEU A CA 1
ATOM 601 C C . LEU A 1 78 ? 5.204 -10.429 -12.507 1.00 97.06 78 LEU A C 1
ATOM 603 O O . LEU A 1 78 ? 4.365 -10.621 -11.631 1.00 97.06 78 LEU A O 1
ATOM 607 N N . GLY A 1 79 ? 5.654 -9.208 -12.808 1.00 97.62 79 GLY A N 1
ATOM 608 C CA . GLY A 1 79 ? 5.171 -8.010 -12.122 1.00 97.62 79 GLY A CA 1
ATOM 609 C C . GLY A 1 79 ? 3.661 -7.821 -12.276 1.00 97.62 79 GLY A C 1
ATOM 610 O O . GLY A 1 79 ? 2.970 -7.589 -11.290 1.00 97.62 79 GLY A O 1
ATOM 611 N N . VAL A 1 80 ? 3.123 -8.031 -13.481 1.00 96.88 80 VAL A N 1
ATOM 612 C CA . VAL A 1 80 ? 1.678 -7.991 -13.761 1.00 96.88 80 VAL A CA 1
ATOM 613 C C . VAL A 1 80 ? 0.905 -9.024 -12.939 1.00 96.88 80 VAL A C 1
ATOM 615 O O . VAL A 1 80 ? -0.145 -8.691 -12.393 1.00 96.88 80 VAL A O 1
ATOM 618 N N . ALA A 1 81 ? 1.410 -10.253 -12.809 1.00 98.00 81 ALA A N 1
ATOM 619 C CA . ALA A 1 81 ? 0.770 -11.276 -11.983 1.00 98.00 81 ALA A CA 1
ATOM 620 C C . ALA A 1 81 ? 0.697 -10.847 -10.506 1.00 98.00 81 ALA A C 1
ATOM 622 O O . ALA A 1 81 ? -0.361 -10.947 -9.885 1.00 98.00 81 ALA A O 1
ATOM 623 N N . VAL A 1 82 ? 1.787 -10.295 -9.965 1.00 98.25 82 VAL A N 1
ATOM 624 C CA . VAL A 1 82 ? 1.829 -9.780 -8.586 1.00 98.25 82 VAL A CA 1
ATOM 625 C C . VAL A 1 82 ? 0.892 -8.578 -8.408 1.00 98.25 82 VAL A C 1
ATOM 627 O O . VAL A 1 82 ? 0.138 -8.529 -7.436 1.00 98.25 82 VAL A O 1
ATOM 630 N N . MET A 1 83 ? 0.854 -7.658 -9.379 1.00 98.06 83 MET A N 1
ATOM 631 C CA . MET A 1 83 ? -0.083 -6.529 -9.382 1.00 98.06 83 MET A CA 1
ATOM 632 C C . MET A 1 83 ? -1.540 -6.997 -9.343 1.00 98.06 83 MET A C 1
ATOM 634 O O . MET A 1 83 ? -2.344 -6.449 -8.594 1.00 98.06 83 MET A O 1
ATOM 638 N N . LEU A 1 84 ? -1.899 -8.011 -10.134 1.00 97.81 84 LEU A N 1
ATOM 639 C CA . LEU A 1 84 ? -3.255 -8.561 -10.145 1.00 97.81 84 LEU A CA 1
ATOM 640 C C . LEU A 1 84 ? -3.636 -9.160 -8.789 1.00 97.81 84 LEU A C 1
ATOM 642 O O . LEU A 1 84 ? -4.740 -8.906 -8.311 1.00 97.81 84 LEU A O 1
ATOM 646 N N . ILE A 1 85 ? -2.725 -9.899 -8.151 1.00 97.56 85 ILE A N 1
ATOM 647 C CA . ILE A 1 85 ? -2.945 -10.445 -6.806 1.00 97.56 85 ILE A CA 1
ATOM 648 C C . ILE A 1 85 ? -3.199 -9.311 -5.807 1.00 97.56 85 ILE A C 1
ATOM 650 O O . ILE A 1 85 ? -4.188 -9.366 -5.078 1.00 97.56 85 ILE A O 1
ATOM 654 N N . GLY A 1 86 ? -2.359 -8.270 -5.810 1.00 97.00 86 GLY A N 1
ATOM 655 C CA . GLY A 1 86 ? -2.527 -7.106 -4.935 1.00 97.00 86 GLY A CA 1
ATOM 656 C C . GLY A 1 86 ? -3.864 -6.393 -5.152 1.00 97.00 86 GLY A C 1
ATOM 657 O O . GLY A 1 86 ? -4.617 -6.177 -4.202 1.00 97.00 86 GLY A O 1
ATOM 658 N N . LEU A 1 87 ? -4.218 -6.131 -6.415 1.00 95.81 87 LEU A N 1
ATOM 659 C CA . LEU A 1 87 ? -5.478 -5.488 -6.796 1.00 95.81 87 LEU A CA 1
ATOM 660 C C . LEU A 1 87 ? -6.704 -6.294 -6.340 1.00 95.81 87 LEU A C 1
ATOM 662 O O . LEU A 1 87 ? -7.658 -5.715 -5.815 1.00 95.81 87 LEU A O 1
ATOM 666 N N . VAL A 1 88 ? -6.702 -7.614 -6.548 1.00 96.69 88 VAL A N 1
ATOM 667 C CA . VAL A 1 88 ? -7.803 -8.493 -6.123 1.00 96.69 88 VAL A CA 1
ATOM 668 C C . VAL A 1 88 ? -7.896 -8.532 -4.602 1.00 96.69 88 VAL A C 1
ATOM 670 O O . VAL A 1 88 ? -8.990 -8.374 -4.061 1.00 96.69 88 VAL A O 1
ATOM 673 N N . LEU A 1 89 ? -6.766 -8.701 -3.911 1.00 96.56 89 LEU A N 1
ATOM 674 C CA . LEU A 1 89 ? -6.721 -8.762 -2.453 1.00 96.56 89 LEU A CA 1
ATOM 675 C C . LEU A 1 89 ? -7.276 -7.479 -1.826 1.00 96.56 89 LEU A C 1
ATOM 677 O O . LEU A 1 89 ? -8.142 -7.551 -0.955 1.00 96.56 89 LEU A O 1
ATOM 681 N N . GLU A 1 90 ? -6.833 -6.317 -2.311 1.00 95.94 90 GLU A N 1
ATOM 682 C CA . GLU A 1 90 ? -7.315 -5.021 -1.837 1.00 95.94 90 GLU A CA 1
ATOM 683 C C . GLU A 1 90 ? -8.811 -4.844 -2.103 1.00 95.94 90 GLU A C 1
ATOM 685 O O . GLU A 1 90 ? -9.573 -4.519 -1.192 1.00 95.94 90 GLU A O 1
ATOM 690 N N . SER A 1 91 ? -9.254 -5.134 -3.330 1.00 94.56 91 SER A N 1
ATOM 691 C CA . SER A 1 91 ? -10.656 -4.967 -3.727 1.00 94.56 91 SER A CA 1
ATOM 692 C C . SER A 1 91 ? -11.598 -5.842 -2.897 1.00 94.56 91 SER A C 1
ATOM 694 O O . SER A 1 91 ? -12.653 -5.386 -2.455 1.00 94.56 91 SER A O 1
ATOM 696 N N . VAL A 1 92 ? -11.220 -7.102 -2.656 1.00 96.81 92 VAL A N 1
ATOM 697 C CA . VAL A 1 92 ? -12.010 -8.031 -1.838 1.00 96.81 92 VAL A CA 1
ATOM 698 C C . VAL A 1 92 ? -12.004 -7.601 -0.371 1.00 96.81 92 VAL A C 1
ATOM 700 O O . VAL A 1 92 ? -13.054 -7.646 0.273 1.00 96.81 92 VAL A O 1
ATOM 703 N N . ALA A 1 93 ? -10.862 -7.156 0.158 1.00 96.56 93 ALA A N 1
ATOM 704 C CA . ALA A 1 93 ? -10.749 -6.679 1.533 1.00 96.56 93 ALA A CA 1
ATOM 705 C C . ALA A 1 93 ? -11.636 -5.453 1.787 1.00 96.56 93 ALA A C 1
ATOM 707 O O . ALA A 1 93 ? -12.417 -5.443 2.742 1.00 96.56 93 ALA A O 1
ATOM 708 N N . ASP A 1 94 ? -11.581 -4.456 0.904 1.00 94.94 94 ASP A N 1
ATOM 709 C CA . ASP A 1 94 ? -12.409 -3.255 1.010 1.00 94.94 94 ASP A CA 1
ATOM 710 C C . ASP A 1 94 ? -13.902 -3.593 0.924 1.00 94.94 94 ASP A C 1
ATOM 712 O O . ASP A 1 94 ? -14.685 -3.127 1.757 1.00 94.94 94 ASP A O 1
ATOM 716 N N . ALA A 1 95 ? -14.302 -4.463 -0.010 1.00 94.12 95 ALA A N 1
ATOM 717 C CA . ALA A 1 95 ? -15.692 -4.898 -0.147 1.00 94.12 95 ALA A CA 1
ATOM 718 C C . ALA A 1 95 ? -16.195 -5.655 1.095 1.00 94.12 95 ALA A C 1
ATOM 720 O O . ALA A 1 95 ? -17.307 -5.406 1.567 1.00 94.12 95 ALA A O 1
ATOM 721 N N . GLN A 1 96 ? -15.382 -6.558 1.655 1.00 96.19 96 GLN A N 1
ATOM 722 C CA . GLN A 1 96 ? -15.713 -7.290 2.881 1.00 96.19 96 GLN A CA 1
ATOM 723 C C . GLN A 1 96 ? -15.874 -6.342 4.070 1.00 96.19 96 GLN A C 1
ATOM 725 O O . GLN A 1 96 ? -16.875 -6.418 4.782 1.00 96.19 96 GLN A O 1
ATOM 730 N N . LYS A 1 97 ? -14.923 -5.420 4.261 1.00 94.62 97 LYS A N 1
ATOM 731 C CA . LYS A 1 97 ? -14.958 -4.452 5.361 1.00 94.62 97 LYS A CA 1
ATOM 732 C C . LYS A 1 97 ? -16.129 -3.491 5.235 1.00 94.62 97 LYS A C 1
ATOM 734 O O . LYS A 1 97 ? -16.775 -3.210 6.241 1.00 94.62 97 LYS A O 1
ATOM 739 N N . TYR A 1 98 ? -16.400 -2.998 4.029 1.00 91.31 98 TYR A N 1
ATOM 740 C CA . TYR A 1 98 ? -17.518 -2.098 3.772 1.00 91.31 98 TYR A CA 1
ATOM 741 C C . TYR A 1 98 ? -18.849 -2.770 4.125 1.00 91.31 98 TYR A C 1
ATOM 743 O O . TYR A 1 98 ? -19.585 -2.260 4.967 1.00 91.31 98 TYR A O 1
ATOM 751 N N . ARG A 1 99 ? -19.109 -3.963 3.571 1.00 92.88 99 ARG A N 1
ATOM 752 C CA . ARG A 1 99 ? -20.336 -4.726 3.854 1.00 92.88 99 ARG A CA 1
ATOM 753 C C . ARG A 1 99 ? -20.475 -5.051 5.338 1.00 92.88 99 ARG A C 1
ATOM 755 O O . ARG A 1 99 ? -21.522 -4.814 5.922 1.00 92.88 99 ARG A O 1
ATOM 762 N N . PHE A 1 100 ? -19.398 -5.520 5.968 1.00 95.06 100 PHE A N 1
ATOM 763 C CA . PHE A 1 100 ? -19.411 -5.826 7.395 1.00 95.06 100 PHE A CA 1
ATOM 764 C C . PHE A 1 100 ? -19.754 -4.598 8.242 1.00 95.06 100 PHE A C 1
ATOM 766 O O . PHE A 1 100 ? -20.505 -4.712 9.205 1.00 95.06 100 PHE A O 1
ATOM 773 N N . LYS A 1 101 ? -19.207 -3.426 7.897 1.00 90.06 101 LYS A N 1
ATOM 774 C CA . LYS A 1 101 ? -19.428 -2.183 8.642 1.00 90.06 101 LYS A CA 1
ATOM 775 C C . LYS A 1 101 ? -20.801 -1.562 8.429 1.00 90.06 101 LYS A C 1
ATOM 777 O O . LYS A 1 101 ? -21.262 -0.899 9.354 1.00 90.06 101 LYS A O 1
ATOM 782 N N . ALA A 1 102 ? -21.436 -1.802 7.286 1.00 89.31 102 ALA A N 1
ATOM 783 C CA . ALA A 1 102 ? -22.833 -1.441 7.076 1.00 89.31 102 ALA A CA 1
ATOM 784 C C . ALA A 1 102 ? -23.749 -2.187 8.063 1.00 89.31 102 ALA A C 1
ATOM 786 O O . ALA A 1 102 ? -24.587 -1.564 8.708 1.00 89.31 102 ALA A O 1
ATOM 787 N N . ASP A 1 103 ? -23.513 -3.487 8.259 1.00 91.44 103 ASP A N 1
ATOM 788 C CA . ASP A 1 103 ? -24.322 -4.317 9.163 1.00 91.44 103 ASP A CA 1
ATOM 789 C C . ASP A 1 103 ? -23.882 -4.207 10.640 1.00 91.44 103 ASP A C 1
ATOM 791 O O . ASP A 1 103 ? -24.681 -4.383 11.557 1.00 91.44 103 ASP A O 1
ATOM 795 N N . ASN A 1 104 ? -22.596 -3.929 10.894 1.00 91.56 104 ASN A N 1
ATOM 796 C CA . ASN A 1 104 ? -21.972 -3.957 12.224 1.00 91.56 104 ASN A CA 1
ATOM 797 C C . ASN A 1 104 ? -21.119 -2.696 12.490 1.00 91.56 104 ASN A C 1
ATOM 799 O O . ASN A 1 104 ? -19.885 -2.772 12.600 1.00 91.56 104 ASN A O 1
ATOM 803 N N . PRO A 1 105 ? -21.734 -1.509 12.641 1.00 86.75 105 PRO A N 1
ATOM 804 C CA . PRO A 1 105 ? -21.003 -0.241 12.733 1.00 86.75 105 PRO A CA 1
ATOM 805 C C . PRO A 1 105 ? -20.047 -0.170 13.938 1.00 86.75 105 PRO A C 1
ATOM 807 O O . PRO A 1 105 ? -18.956 0.410 13.854 1.00 86.75 105 PRO A O 1
ATOM 810 N N . THR A 1 106 ? -20.399 -0.819 15.050 1.00 88.81 106 THR A N 1
ATOM 811 C CA . THR A 1 106 ? -19.678 -0.761 16.334 1.00 88.81 106 THR A CA 1
ATOM 812 C C . THR A 1 106 ? -18.693 -1.909 16.568 1.00 88.81 106 THR A C 1
ATOM 814 O O . THR A 1 106 ? -17.982 -1.883 17.569 1.00 88.81 106 THR A O 1
ATOM 817 N N . ARG A 1 107 ? -18.593 -2.889 15.659 1.00 91.62 107 ARG A N 1
ATOM 818 C CA . ARG A 1 107 ? -17.705 -4.060 15.804 1.00 91.62 107 ARG A CA 1
ATOM 819 C C . ARG A 1 107 ? -16.505 -3.987 14.860 1.00 91.62 107 ARG A C 1
ATOM 821 O O . ARG A 1 107 ? -16.616 -3.446 13.763 1.00 91.62 107 ARG A O 1
ATOM 828 N N . TYR A 1 108 ? -15.348 -4.509 15.254 1.00 94.06 108 TYR A N 1
ATOM 829 C CA . TYR A 1 108 ? -14.202 -4.665 14.350 1.00 94.06 108 TYR A CA 1
ATOM 830 C C . TYR A 1 108 ? -14.477 -5.750 13.294 1.00 94.06 108 TYR A C 1
ATOM 832 O O . TYR A 1 108 ? -15.206 -6.700 13.556 1.00 94.06 108 TYR A O 1
ATOM 840 N N . CYS A 1 109 ? -13.917 -5.593 12.092 1.00 95.12 109 CYS A N 1
ATOM 841 C CA . CYS A 1 109 ? -14.075 -6.578 11.020 1.00 95.12 109 CYS A CA 1
ATOM 842 C C . CYS A 1 109 ? -13.135 -7.764 11.270 1.00 95.12 109 CYS A C 1
ATOM 844 O O . CYS A 1 109 ? -11.922 -7.572 11.288 1.00 95.12 109 CYS A O 1
ATOM 846 N N . ASP A 1 110 ? -13.704 -8.954 11.456 1.00 95.62 110 ASP A N 1
ATOM 847 C CA . ASP A 1 110 ? -13.017 -10.225 11.737 1.00 95.62 110 ASP A CA 1
ATOM 848 C C . ASP A 1 110 ? -13.506 -11.365 10.818 1.00 95.62 110 ASP A C 1
ATOM 850 O O . ASP A 1 110 ? -13.498 -12.551 11.164 1.00 95.62 110 ASP A O 1
ATOM 854 N N . VAL A 1 111 ? -13.966 -11.009 9.616 1.00 95.56 111 VAL A N 1
ATOM 855 C CA . VAL A 1 111 ? -14.521 -11.937 8.621 1.00 95.56 111 VAL A CA 1
ATOM 856 C C . VAL A 1 111 ? -13.695 -11.956 7.336 1.00 95.56 111 VAL A C 1
ATOM 858 O O . VAL A 1 111 ? -13.003 -10.995 7.003 1.00 95.56 111 VAL A O 1
ATOM 861 N N . GLY A 1 112 ? -13.783 -13.057 6.586 1.00 96.00 112 GLY A N 1
ATOM 862 C CA . GLY A 1 112 ? -13.100 -13.190 5.298 1.00 96.00 112 GLY A CA 1
ATOM 863 C C . GLY A 1 112 ? -11.582 -13.056 5.429 1.00 96.00 112 GLY A C 1
ATOM 864 O O . GLY A 1 112 ? -10.965 -13.744 6.240 1.00 96.00 112 GLY A O 1
ATOM 865 N N . LEU A 1 113 ? -10.986 -12.155 4.645 1.00 96.62 113 LEU A N 1
ATOM 866 C CA . LEU A 1 113 ? -9.546 -11.884 4.651 1.00 96.62 113 LEU A CA 1
ATOM 867 C C . LEU A 1 113 ? -9.053 -11.357 6.005 1.00 96.62 113 LEU A C 1
ATOM 869 O O . LEU A 1 113 ? -7.915 -11.628 6.384 1.00 96.62 113 LEU A O 1
ATOM 873 N N . TYR A 1 114 ? -9.923 -10.689 6.769 1.00 96.38 114 TYR A N 1
ATOM 874 C CA . TYR A 1 114 ? -9.587 -10.169 8.095 1.00 96.38 114 TYR A CA 1
ATOM 875 C C . TYR A 1 114 ? -9.351 -11.270 9.139 1.00 96.38 114 TYR A C 1
ATOM 877 O O . TYR A 1 114 ? -8.802 -11.002 10.196 1.00 96.38 114 TYR A O 1
ATOM 885 N N . ARG A 1 115 ? -9.701 -12.531 8.855 1.00 94.75 115 ARG A N 1
ATOM 886 C CA . ARG A 1 115 ? -9.336 -13.665 9.727 1.00 94.75 115 ARG A CA 1
ATOM 887 C C . ARG A 1 115 ? -7.870 -14.070 9.612 1.00 94.75 115 ARG A C 1
ATOM 889 O O . ARG A 1 115 ? -7.368 -14.754 10.495 1.00 94.75 115 ARG A O 1
ATOM 896 N N . TRP A 1 116 ? -7.216 -13.685 8.520 1.00 94.31 116 TRP A N 1
ATOM 897 C CA . TRP A 1 116 ? -5.850 -14.095 8.202 1.00 94.31 116 TRP A CA 1
ATOM 898 C C . TRP A 1 116 ? -4.840 -12.999 8.515 1.00 94.31 116 TRP A C 1
ATOM 900 O O . TRP A 1 116 ? -3.763 -13.283 9.024 1.00 94.31 116 TRP A O 1
ATOM 910 N N . VAL A 1 117 ? -5.192 -11.746 8.226 1.00 95.06 117 VAL A N 1
ATOM 911 C CA . VAL A 1 117 ? -4.395 -10.559 8.554 1.00 95.06 117 VAL A CA 1
ATOM 912 C C . VAL A 1 117 ? -5.319 -9.411 8.937 1.00 95.06 117 VAL A C 1
ATOM 914 O O . VAL A 1 117 ? -6.411 -9.294 8.389 1.00 95.06 117 VAL A O 1
ATOM 917 N N . ARG A 1 118 ? -4.894 -8.522 9.839 1.00 94.94 118 ARG A N 1
ATOM 918 C CA . ARG A 1 118 ? -5.734 -7.392 10.286 1.00 94.94 118 ARG A CA 1
ATOM 919 C C . ARG A 1 118 ? -5.832 -6.262 9.255 1.00 94.94 118 ARG A C 1
ATOM 921 O O . ARG A 1 118 ? -6.824 -5.530 9.258 1.00 94.94 118 ARG A O 1
ATOM 928 N N . CYS A 1 119 ? -4.843 -6.130 8.366 1.00 95.44 119 CYS A N 1
ATOM 929 C CA . CYS A 1 119 ? -4.789 -5.111 7.309 1.00 95.44 119 CYS A CA 1
ATOM 930 C C . CYS A 1 119 ? -4.618 -5.726 5.896 1.00 95.44 119 CYS A C 1
ATOM 932 O O . CYS A 1 119 ? -3.640 -5.423 5.212 1.00 95.44 119 CYS A O 1
ATOM 934 N N . PRO A 1 120 ? -5.553 -6.573 5.417 1.00 96.69 120 PRO A N 1
ATOM 935 C CA . PRO A 1 120 ? -5.437 -7.243 4.117 1.00 96.69 120 PRO A CA 1
ATOM 936 C C . PRO A 1 120 ? -5.480 -6.269 2.937 1.00 96.69 120 PRO A C 1
ATOM 938 O O . PRO A 1 120 ? -4.837 -6.506 1.921 1.00 96.69 120 PRO A O 1
ATOM 941 N N . ASN A 1 121 ? -6.202 -5.154 3.073 1.00 95.88 121 ASN A N 1
ATOM 942 C CA . ASN A 1 121 ? -6.232 -4.110 2.055 1.00 95.88 121 ASN A CA 1
ATOM 943 C C . ASN A 1 121 ? -4.874 -3.401 1.918 1.00 95.88 121 ASN A C 1
ATOM 945 O O . ASN A 1 121 ? -4.462 -3.100 0.806 1.00 95.88 121 ASN A O 1
ATOM 949 N N . TYR A 1 122 ? -4.137 -3.225 3.020 1.00 95.81 122 TYR A N 1
ATOM 950 C CA . TYR A 1 122 ? -2.812 -2.594 2.990 1.00 95.81 122 TYR A CA 1
ATOM 951 C C . TYR A 1 122 ? -1.794 -3.556 2.376 1.00 95.81 122 TYR A C 1
ATOM 953 O O . TYR A 1 122 ? -0.982 -3.150 1.555 1.00 95.81 122 TYR A O 1
ATOM 961 N N . LEU A 1 123 ? -1.893 -4.852 2.700 1.00 96.44 123 LEU A N 1
ATOM 962 C CA . LEU A 1 123 ? -1.110 -5.891 2.029 1.00 96.44 123 LEU A CA 1
ATOM 963 C C . LEU A 1 123 ? -1.374 -5.910 0.513 1.00 96.44 123 LEU A C 1
ATOM 965 O O . LEU A 1 123 ? -0.443 -6.083 -0.267 1.00 96.44 123 LEU A O 1
ATOM 969 N N . GLY A 1 124 ? -2.628 -5.727 0.091 1.00 96.81 124 GLY A N 1
ATOM 970 C CA . GLY A 1 124 ? -2.985 -5.633 -1.325 1.00 96.81 124 GLY A CA 1
ATOM 971 C C . GLY A 1 124 ? -2.303 -4.457 -2.028 1.00 96.81 124 GLY A C 1
ATOM 972 O O . GLY A 1 124 ? -1.721 -4.644 -3.096 1.00 96.81 124 GLY A O 1
ATOM 973 N N . GLU A 1 125 ? -2.295 -3.285 -1.393 1.00 96.44 125 GLU A N 1
ATOM 974 C CA . GLU A 1 125 ? -1.606 -2.091 -1.892 1.00 96.44 125 GLU A CA 1
ATOM 975 C C . GLU A 1 125 ? -0.079 -2.285 -1.958 1.00 96.44 125 GLU A C 1
ATOM 977 O O . GLU A 1 125 ? 0.528 -2.006 -2.993 1.00 96.44 125 GLU A O 1
ATOM 982 N N . MET A 1 126 ? 0.534 -2.849 -0.910 1.00 97.25 126 MET A N 1
ATOM 983 C CA . MET A 1 126 ? 1.962 -3.209 -0.881 1.00 97.25 126 MET A CA 1
ATOM 984 C C . MET A 1 126 ? 2.316 -4.145 -2.048 1.00 97.25 126 MET A C 1
ATOM 986 O O . MET A 1 126 ? 3.176 -3.838 -2.873 1.00 97.25 126 MET A O 1
ATOM 990 N N . LEU A 1 127 ? 1.574 -5.249 -2.207 1.00 97.69 127 LEU A N 1
ATOM 991 C CA . LEU A 1 127 ? 1.779 -6.197 -3.307 1.00 97.69 127 LEU A CA 1
ATOM 992 C C . LEU A 1 127 ? 1.595 -5.543 -4.677 1.00 97.69 127 LEU A C 1
ATOM 994 O O . LEU A 1 127 ? 2.348 -5.843 -5.603 1.00 97.69 127 LEU A O 1
ATOM 998 N N . PHE A 1 128 ? 0.622 -4.644 -4.824 1.00 98.06 128 PHE A N 1
ATOM 999 C CA . PHE A 1 128 ? 0.397 -3.954 -6.086 1.00 98.06 128 PHE A CA 1
ATOM 1000 C C . PHE A 1 128 ? 1.621 -3.126 -6.494 1.00 98.06 128 PHE A C 1
ATOM 1002 O O . PHE A 1 128 ? 2.135 -3.292 -7.603 1.00 98.06 128 PHE A O 1
ATOM 1009 N N . TRP A 1 129 ? 2.131 -2.284 -5.595 1.00 98.12 129 TRP A N 1
ATOM 1010 C CA . TRP A 1 129 ? 3.290 -1.435 -5.877 1.00 98.12 129 TRP A CA 1
ATOM 1011 C C . TRP A 1 129 ? 4.600 -2.214 -5.973 1.00 98.12 129 TRP A C 1
ATOM 1013 O O . TRP A 1 129 ? 5.435 -1.903 -6.827 1.00 98.12 129 TRP A O 1
ATOM 1023 N N . PHE A 1 130 ? 4.749 -3.285 -5.195 1.00 98.25 130 PHE A N 1
ATOM 1024 C CA . PHE A 1 130 ? 5.845 -4.229 -5.369 1.00 98.25 130 PHE A CA 1
ATOM 1025 C C . PHE A 1 130 ? 5.807 -4.881 -6.756 1.00 98.25 130 PHE A C 1
ATOM 1027 O O . PHE A 1 130 ? 6.836 -4.985 -7.420 1.00 98.25 130 PHE A O 1
ATOM 1034 N N . GLY A 1 131 ? 4.622 -5.244 -7.252 1.00 98.06 131 GLY A N 1
ATOM 1035 C CA . GLY A 1 131 ? 4.435 -5.749 -8.611 1.00 98.06 131 GLY A CA 1
ATOM 1036 C C . GLY A 1 131 ? 4.803 -4.725 -9.694 1.00 98.06 131 GLY A C 1
ATOM 1037 O O . GLY A 1 131 ? 5.425 -5.092 -10.692 1.00 98.06 131 GLY A O 1
ATOM 1038 N N . VAL A 1 132 ? 4.503 -3.436 -9.482 1.00 97.88 132 VAL A N 1
ATOM 1039 C CA . VAL A 1 132 ? 4.935 -2.345 -10.378 1.00 97.88 132 VAL A CA 1
ATOM 1040 C C . VAL A 1 132 ? 6.461 -2.273 -10.436 1.00 97.88 132 VAL A C 1
ATOM 1042 O O . VAL A 1 132 ? 7.034 -2.280 -11.528 1.00 97.88 132 VAL A O 1
ATOM 1045 N N . TRP A 1 133 ? 7.127 -2.281 -9.282 1.00 98.38 133 TRP A N 1
ATOM 1046 C CA . TRP A 1 133 ? 8.587 -2.305 -9.211 1.00 98.38 133 TRP A CA 1
ATOM 1047 C C . TRP A 1 133 ? 9.184 -3.577 -9.836 1.00 98.38 133 TRP A C 1
ATOM 1049 O O . TRP A 1 133 ? 10.151 -3.508 -10.592 1.00 98.38 133 TRP A O 1
ATOM 1059 N N . LEU A 1 134 ? 8.580 -4.739 -9.603 1.00 97.94 134 LEU A N 1
ATOM 1060 C CA . LEU A 1 134 ? 9.028 -6.010 -10.168 1.00 97.94 134 LEU A CA 1
ATOM 1061 C C . LEU A 1 134 ? 8.900 -6.029 -11.696 1.00 97.94 134 LEU A C 1
ATOM 1063 O O . LEU A 1 134 ? 9.788 -6.525 -12.390 1.00 97.94 134 LEU A O 1
ATOM 1067 N N . SER A 1 135 ? 7.827 -5.439 -12.233 1.00 97.06 135 SER A N 1
ATOM 1068 C CA . SER A 1 135 ? 7.587 -5.387 -13.678 1.00 97.06 135 SER A CA 1
ATOM 1069 C C . SER A 1 135 ? 8.708 -4.666 -14.432 1.00 97.06 135 SER A C 1
ATOM 1071 O O . SER A 1 135 ? 9.064 -5.085 -15.535 1.00 97.06 135 SER A O 1
ATOM 1073 N N . GLY A 1 136 ? 9.312 -3.649 -13.808 1.00 96.31 136 GLY A N 1
ATOM 1074 C CA . GLY A 1 136 ? 10.327 -2.794 -14.415 1.00 96.31 136 GLY A CA 1
ATOM 1075 C C . GLY A 1 136 ? 11.764 -3.305 -14.349 1.00 96.31 136 GLY A C 1
ATOM 1076 O O . GLY A 1 136 ? 12.618 -2.707 -14.997 1.00 96.31 136 GLY A O 1
ATOM 1077 N N . ILE A 1 137 ? 12.056 -4.402 -13.638 1.00 97.12 137 ILE A N 1
ATOM 1078 C CA . ILE A 1 137 ? 13.436 -4.871 -13.402 1.00 97.12 137 ILE A CA 1
ATOM 1079 C C . ILE A 1 137 ? 14.252 -5.021 -14.697 1.00 97.12 137 ILE A C 1
ATOM 1081 O O . ILE A 1 137 ? 15.385 -4.548 -14.766 1.00 97.12 137 ILE A O 1
ATOM 1085 N N . SER A 1 138 ? 13.684 -5.602 -15.761 1.00 95.69 138 SER A N 1
ATOM 1086 C CA . SER A 1 138 ? 14.375 -5.739 -17.058 1.00 95.69 138 SER A CA 1
ATOM 1087 C C . SER A 1 138 ? 14.677 -4.403 -17.763 1.00 95.69 138 SER A C 1
ATOM 1089 O O . SER A 1 138 ? 15.493 -4.343 -18.690 1.00 95.69 138 SER A O 1
ATOM 1091 N N . ALA A 1 139 ? 14.017 -3.323 -17.342 1.00 95.56 139 ALA A N 1
ATOM 1092 C CA . ALA A 1 139 ? 14.148 -1.978 -17.893 1.00 95.56 139 ALA A CA 1
ATOM 1093 C C . ALA A 1 139 ? 15.051 -1.051 -17.057 1.00 95.56 139 ALA A C 1
ATOM 1095 O O . ALA A 1 139 ? 15.385 0.042 -17.519 1.00 95.56 139 ALA A O 1
ATOM 1096 N N . TYR A 1 140 ? 15.477 -1.456 -15.857 1.00 95.69 140 TYR A N 1
ATOM 1097 C CA . TYR A 1 140 ? 16.320 -0.628 -14.991 1.00 95.69 140 TYR A CA 1
ATOM 1098 C C . TYR A 1 140 ? 17.751 -0.534 -15.527 1.00 95.69 140 TYR A C 1
ATOM 1100 O O . TYR A 1 140 ? 18.594 -1.403 -15.306 1.00 95.69 140 TYR A O 1
ATOM 1108 N N . GLY A 1 141 ? 18.020 0.543 -16.265 1.00 89.62 141 GLY A N 1
ATOM 1109 C CA . GLY A 1 141 ? 19.345 0.878 -16.777 1.00 89.62 141 GLY A CA 1
ATOM 1110 C C . GLY A 1 141 ? 20.132 1.762 -15.810 1.00 89.62 141 GLY A C 1
ATOM 1111 O O . GLY A 1 141 ? 19.713 2.875 -15.504 1.00 89.62 141 GLY A O 1
ATOM 1112 N N . GLY A 1 142 ? 21.306 1.290 -15.383 1.00 93.81 142 GLY A N 1
ATOM 1113 C CA . GLY A 1 142 ? 22.237 2.059 -14.553 1.00 93.81 142 GLY A CA 1
ATOM 1114 C C . GLY A 1 142 ? 21.797 2.240 -13.095 1.00 93.81 142 GLY A C 1
ATOM 1115 O O . GLY A 1 142 ? 20.670 1.941 -12.702 1.00 93.81 142 GLY A O 1
ATOM 1116 N N . THR A 1 143 ? 22.714 2.746 -12.271 1.00 96.25 143 THR A N 1
ATOM 1117 C CA . THR A 1 143 ? 22.535 2.837 -10.812 1.00 96.25 143 THR A CA 1
ATOM 1118 C C . THR A 1 143 ? 21.398 3.774 -10.404 1.00 96.25 143 THR A C 1
ATOM 1120 O O . THR A 1 143 ? 20.665 3.479 -9.465 1.00 96.25 143 THR A O 1
ATOM 1123 N N . ALA A 1 144 ? 21.196 4.878 -11.130 1.00 96.81 144 ALA A N 1
ATOM 1124 C CA . ALA A 1 144 ? 20.148 5.848 -10.811 1.00 96.81 144 ALA A CA 1
ATOM 1125 C C . ALA A 1 144 ? 18.734 5.260 -10.952 1.00 96.81 144 ALA A C 1
ATOM 1127 O O . ALA A 1 144 ? 17.896 5.479 -10.080 1.00 96.81 144 ALA A O 1
ATOM 1128 N N . ALA A 1 145 ? 18.474 4.476 -12.008 1.00 96.56 145 ALA A N 1
ATOM 1129 C CA . ALA A 1 145 ? 17.177 3.832 -12.208 1.00 96.56 145 ALA A CA 1
ATOM 1130 C C . ALA A 1 145 ? 16.858 2.864 -11.063 1.00 96.56 145 ALA A C 1
ATOM 1132 O O . ALA A 1 145 ? 15.768 2.918 -10.496 1.00 96.56 145 ALA A O 1
ATOM 1133 N N . TRP A 1 146 ? 17.831 2.034 -10.677 1.00 97.50 146 TRP A N 1
ATOM 1134 C CA . TRP A 1 146 ? 17.693 1.121 -9.543 1.00 97.50 146 TRP A CA 1
ATOM 1135 C C . TRP A 1 146 ? 17.431 1.861 -8.234 1.00 97.50 146 TRP A C 1
ATOM 1137 O O . TRP A 1 146 ? 16.490 1.515 -7.524 1.00 97.50 146 TRP A O 1
ATOM 1147 N N . LEU A 1 147 ? 18.211 2.900 -7.927 1.00 97.88 147 LEU A N 1
ATOM 1148 C CA . LEU A 1 147 ? 18.054 3.662 -6.689 1.00 97.88 147 LEU A CA 1
ATOM 1149 C C . LEU A 1 147 ? 16.689 4.353 -6.604 1.00 97.88 147 LEU A C 1
ATOM 1151 O O . LEU A 1 147 ? 16.005 4.212 -5.597 1.00 97.88 147 LEU A O 1
ATOM 1155 N N . LEU A 1 148 ? 16.267 5.063 -7.653 1.00 97.88 148 LEU A N 1
ATOM 1156 C CA . LEU A 1 148 ? 15.021 5.837 -7.636 1.00 97.88 148 LEU A CA 1
ATOM 1157 C C . LEU A 1 148 ? 13.776 4.943 -7.607 1.00 97.88 148 LEU A C 1
ATOM 1159 O O . LEU A 1 148 ? 12.844 5.206 -6.850 1.00 97.88 148 LEU A O 1
ATOM 1163 N N . THR A 1 149 ? 13.760 3.865 -8.393 1.00 97.56 149 THR A N 1
ATOM 1164 C CA . THR A 1 149 ? 12.626 2.925 -8.400 1.00 97.56 149 THR A CA 1
ATOM 1165 C C . THR A 1 149 ? 12.526 2.159 -7.085 1.00 97.56 149 THR A C 1
ATOM 1167 O O . THR A 1 149 ? 11.429 2.002 -6.547 1.00 97.56 149 THR A O 1
ATOM 1170 N N . THR A 1 150 ? 13.665 1.744 -6.523 1.00 98.12 150 THR A N 1
ATOM 1171 C CA . THR A 1 150 ? 13.709 1.065 -5.222 1.00 98.12 150 THR A CA 1
ATOM 1172 C C . THR A 1 150 ? 13.325 2.014 -4.090 1.00 98.12 150 THR A C 1
ATOM 1174 O O . THR A 1 150 ? 12.597 1.622 -3.185 1.00 98.12 150 THR A O 1
ATOM 1177 N N . LEU A 1 151 ? 13.736 3.284 -4.155 1.00 98.00 151 LEU A N 1
ATOM 1178 C CA . LEU A 1 151 ? 13.299 4.301 -3.200 1.00 98.00 151 LEU A CA 1
ATOM 1179 C C . LEU A 1 151 ? 11.774 4.461 -3.219 1.00 98.00 151 LEU A C 1
ATOM 1181 O O . LEU A 1 151 ? 11.169 4.550 -2.156 1.00 98.00 151 LEU A O 1
ATOM 1185 N N . GLY A 1 152 ? 11.155 4.448 -4.403 1.00 97.44 152 GLY A N 1
ATOM 1186 C CA . GLY A 1 152 ? 9.699 4.496 -4.547 1.00 97.44 152 GLY A CA 1
ATOM 1187 C C . GLY A 1 152 ? 8.994 3.343 -3.838 1.00 97.44 152 GLY A C 1
ATOM 1188 O O . GLY A 1 152 ? 8.125 3.586 -3.001 1.00 97.44 152 GLY A O 1
ATOM 1189 N N . VAL A 1 153 ? 9.393 2.097 -4.131 1.00 98.06 153 VAL A N 1
ATOM 1190 C CA . VAL A 1 153 ? 8.770 0.921 -3.500 1.00 98.06 153 VAL A CA 1
ATOM 1191 C C . VAL A 1 153 ? 9.047 0.885 -1.994 1.00 98.06 153 VAL A C 1
ATOM 1193 O O . VAL A 1 153 ? 8.123 0.744 -1.210 1.00 98.06 153 VAL A O 1
ATOM 1196 N N . VAL A 1 154 ? 10.277 1.140 -1.540 1.00 98.12 154 VAL A N 1
ATOM 1197 C CA . VAL A 1 154 ? 10.588 1.166 -0.100 1.00 98.12 154 VAL A CA 1
ATOM 1198 C C . VAL A 1 154 ? 9.786 2.248 0.627 1.00 98.12 154 VAL A C 1
ATOM 1200 O O . VAL A 1 154 ? 9.309 2.014 1.736 1.00 98.12 154 VAL A O 1
ATOM 1203 N N . TYR A 1 155 ? 9.594 3.417 0.010 1.00 97.25 155 TYR A N 1
ATOM 1204 C CA . TYR A 1 155 ? 8.809 4.487 0.614 1.00 97.25 155 TYR A CA 1
ATOM 1205 C C . TYR A 1 155 ? 7.345 4.058 0.813 1.00 97.25 155 TYR A C 1
ATOM 1207 O O . TYR A 1 155 ? 6.831 4.196 1.925 1.00 97.25 155 TYR A O 1
ATOM 1215 N N . ILE A 1 156 ? 6.677 3.476 -0.192 1.00 96.75 156 ILE A N 1
ATOM 1216 C CA . ILE A 1 156 ? 5.287 3.024 -0.001 1.00 96.75 156 ILE A CA 1
ATOM 1217 C C . ILE A 1 156 ? 5.180 1.899 1.036 1.00 96.75 156 ILE A C 1
ATOM 1219 O O . ILE A 1 156 ? 4.278 1.942 1.867 1.00 96.75 156 ILE A O 1
ATOM 1223 N N . GLU A 1 157 ? 6.125 0.955 1.071 1.00 96.50 157 GLU A N 1
ATOM 1224 C CA . GLU A 1 157 ? 6.135 -0.134 2.059 1.00 96.50 157 GLU A CA 1
ATOM 1225 C C . GLU A 1 157 ? 6.242 0.414 3.494 1.00 96.50 157 GLU A C 1
ATOM 1227 O O . GLU A 1 157 ? 5.449 0.065 4.372 1.00 96.50 157 GLU A O 1
ATOM 123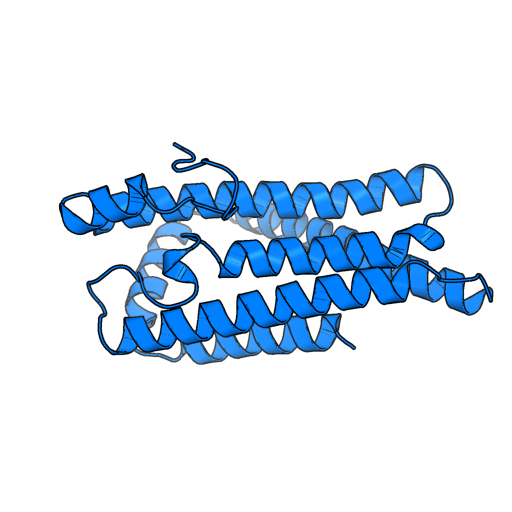2 N N . VAL A 1 158 ? 7.167 1.352 3.733 1.00 95.81 158 VAL A N 1
ATOM 1233 C CA . VAL A 1 158 ? 7.318 2.019 5.038 1.00 95.81 158 VAL A CA 1
ATOM 1234 C C . VAL A 1 158 ? 6.068 2.826 5.394 1.00 95.81 158 VAL A C 1
ATOM 1236 O O . VAL A 1 158 ? 5.614 2.789 6.542 1.00 95.81 158 VAL A O 1
ATOM 1239 N N . LEU A 1 159 ? 5.480 3.533 4.423 1.00 94.94 159 LEU A N 1
ATOM 1240 C CA . LEU A 1 159 ? 4.250 4.296 4.624 1.00 94.94 159 LEU A CA 1
ATOM 1241 C C . LEU A 1 159 ? 3.085 3.378 5.020 1.00 94.94 159 LEU A C 1
ATOM 1243 O O . LEU A 1 159 ? 2.335 3.717 5.935 1.00 94.94 159 LEU A O 1
ATOM 1247 N N . MET A 1 160 ? 2.954 2.212 4.383 1.00 95.12 160 MET A N 1
ATOM 1248 C CA . MET A 1 160 ? 1.911 1.227 4.679 1.00 95.12 160 MET A CA 1
ATOM 1249 C C . MET A 1 160 ? 2.072 0.614 6.069 1.00 95.12 160 MET A C 1
ATOM 1251 O O . MET A 1 160 ? 1.091 0.505 6.809 1.00 95.12 160 MET A O 1
ATOM 1255 N N . VAL A 1 161 ? 3.302 0.302 6.482 1.00 93.88 161 VAL A N 1
ATOM 1256 C CA . VAL A 1 161 ? 3.596 -0.157 7.850 1.00 93.88 161 VAL A CA 1
ATOM 1257 C C . VAL A 1 161 ? 3.239 0.922 8.878 1.00 93.88 161 VAL A C 1
ATOM 1259 O O . VAL A 1 161 ? 2.537 0.645 9.855 1.00 93.88 161 VAL A O 1
ATOM 1262 N N . ALA A 1 162 ? 3.638 2.175 8.643 1.00 93.38 162 ALA A N 1
ATOM 1263 C CA . ALA A 1 162 ? 3.300 3.294 9.525 1.00 93.38 162 ALA A CA 1
ATOM 1264 C C . ALA A 1 162 ? 1.782 3.546 9.589 1.00 93.38 162 ALA A C 1
ATOM 1266 O O . ALA A 1 162 ? 1.223 3.801 10.663 1.00 93.38 162 ALA A O 1
ATOM 1267 N N . ALA A 1 163 ? 1.090 3.434 8.454 1.00 93.12 163 ALA A N 1
ATOM 1268 C CA . ALA A 1 163 ? -0.358 3.551 8.382 1.00 93.12 163 ALA A CA 1
ATOM 1269 C C . ALA A 1 163 ? -1.054 2.414 9.147 1.00 93.12 163 ALA A C 1
ATOM 1271 O O . ALA A 1 163 ? -2.054 2.666 9.826 1.00 93.12 163 ALA A O 1
ATOM 1272 N N . ALA A 1 164 ? -0.539 1.181 9.069 1.00 93.94 164 ALA A N 1
ATOM 1273 C CA . ALA A 1 164 ? -1.071 0.028 9.794 1.00 93.94 164 ALA A CA 1
ATOM 1274 C C . ALA A 1 164 ? -0.917 0.208 11.312 1.00 93.94 164 ALA A C 1
ATOM 1276 O O . ALA A 1 164 ? -1.882 0.016 12.049 1.00 93.94 164 ALA A O 1
ATOM 1277 N N . ALA A 1 165 ? 0.240 0.690 11.777 1.00 93.44 165 ALA A N 1
ATOM 1278 C CA . ALA A 1 165 ? 0.461 1.036 13.184 1.00 93.44 165 ALA A CA 1
ATOM 1279 C C . ALA A 1 165 ? -0.491 2.151 13.660 1.00 93.44 165 ALA A C 1
ATOM 1281 O O . ALA A 1 165 ? -1.072 2.095 14.748 1.00 93.44 165 ALA A O 1
ATOM 1282 N N . GLY A 1 166 ? -0.710 3.169 12.820 1.00 92.38 166 GLY A N 1
ATOM 1283 C CA . GLY A 1 166 ? -1.687 4.223 13.089 1.00 92.38 166 GLY A CA 1
ATOM 1284 C C . GLY A 1 166 ? -3.125 3.701 13.178 1.00 92.38 166 GLY A C 1
ATOM 1285 O O . GLY A 1 166 ? -3.892 4.167 14.024 1.00 92.38 166 GLY A O 1
ATOM 1286 N N . LEU A 1 167 ? -3.493 2.736 12.331 1.00 92.00 167 LEU A N 1
ATOM 1287 C CA . LEU A 1 167 ? -4.801 2.082 12.362 1.00 92.00 167 LEU A CA 1
ATOM 1288 C C . LEU A 1 167 ? -4.964 1.212 13.610 1.00 92.00 167 LEU A C 1
ATOM 1290 O O . LEU A 1 167 ? -6.006 1.286 14.255 1.00 92.00 167 LEU A O 1
ATOM 1294 N N . GLU A 1 168 ? -3.942 0.442 13.977 1.00 93.19 168 GLU A N 1
ATOM 1295 C CA . GLU A 1 168 ? -3.937 -0.381 15.185 1.00 93.19 168 GLU A CA 1
ATOM 1296 C C . GLU A 1 168 ? -4.196 0.456 16.440 1.00 93.19 168 GLU A C 1
ATOM 1298 O O . GLU A 1 168 ? -5.053 0.096 17.246 1.00 93.19 168 GLU A O 1
ATOM 1303 N N . ARG A 1 169 ? -3.526 1.606 16.584 1.00 92.94 169 ARG A N 1
ATOM 1304 C CA . ARG A 1 169 ? -3.757 2.516 17.717 1.00 92.94 169 ARG A CA 1
ATOM 1305 C C . ARG A 1 169 ? -5.204 3.016 17.768 1.00 92.94 169 ARG A C 1
ATOM 1307 O O . ARG A 1 169 ? -5.826 2.973 18.822 1.00 92.94 169 ARG A O 1
ATOM 1314 N N . LYS A 1 170 ? -5.774 3.414 16.626 1.00 90.69 170 LYS A N 1
ATOM 1315 C CA . LYS A 1 170 ? -7.186 3.835 16.549 1.00 90.69 170 LYS A CA 1
ATOM 1316 C C . LYS A 1 170 ? -8.154 2.701 16.897 1.00 9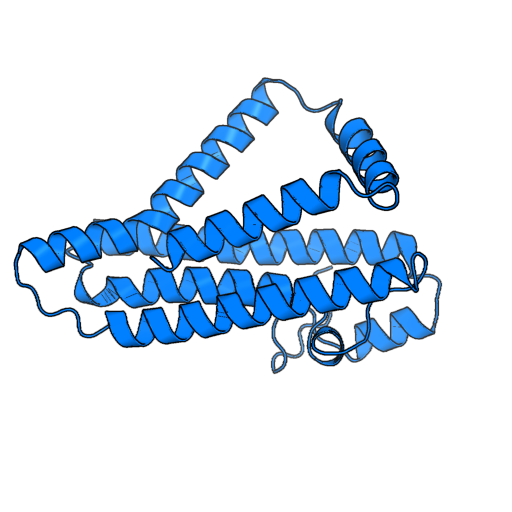0.69 170 LYS A C 1
ATOM 1318 O O . LYS A 1 170 ? -9.187 2.929 17.519 1.00 90.69 170 LYS A O 1
ATOM 1323 N N . GLN A 1 171 ? -7.860 1.479 16.454 1.00 92.81 171 GLN A N 1
ATOM 1324 C CA . GLN A 1 171 ? -8.691 0.320 16.769 1.00 92.81 171 GLN A CA 1
ATOM 1325 C C . GLN A 1 171 ? -8.580 -0.067 18.244 1.00 92.81 171 GLN A C 1
ATOM 1327 O O . GLN A 1 171 ? -9.582 -0.465 18.825 1.00 92.81 171 GLN A O 1
ATOM 1332 N N . GLU A 1 172 ? -7.417 0.109 18.868 1.00 93.06 172 GLU A N 1
ATOM 1333 C CA . GLU A 1 172 ? -7.263 -0.057 20.313 1.00 93.06 172 GLU A CA 1
ATOM 1334 C C . GLU A 1 172 ? -8.105 0.941 21.102 1.00 93.06 172 GLU A C 1
ATOM 1336 O O . GLU A 1 172 ? -8.843 0.540 21.995 1.00 93.06 172 GLU A O 1
ATOM 1341 N N . GLU A 1 173 ? -8.046 2.226 20.748 1.00 92.19 173 GLU A N 1
ATOM 1342 C CA . GLU A 1 173 ? -8.853 3.270 21.391 1.00 92.19 173 GLU A CA 1
ATOM 1343 C C . GLU A 1 173 ? -10.357 2.951 21.311 1.00 92.19 173 GLU A C 1
ATOM 1345 O O . GLU A 1 173 ? -11.113 3.249 22.233 1.00 92.19 173 GLU A O 1
ATOM 1350 N N . ARG A 1 174 ? -10.796 2.306 20.220 1.00 90.88 174 ARG A N 1
ATOM 1351 C CA . ARG A 1 174 ? -12.211 2.006 19.960 1.00 90.88 174 ARG A CA 1
ATOM 1352 C C . ARG A 1 174 ? -12.688 0.653 20.495 1.00 90.88 174 ARG A C 1
ATOM 1354 O O . ARG A 1 174 ? -13.835 0.547 20.921 1.00 90.88 174 ARG A O 1
ATOM 1361 N N . TYR A 1 175 ? -11.857 -0.385 20.425 1.00 94.69 175 TYR A N 1
ATOM 1362 C CA . TYR A 1 175 ? -12.243 -1.776 20.703 1.00 94.69 175 TYR A CA 1
ATOM 1363 C C . TYR A 1 175 ? -11.407 -2.437 21.808 1.00 94.69 175 TYR A C 1
ATOM 1365 O O . TYR A 1 175 ? -11.757 -3.530 22.241 1.00 94.69 175 TYR A O 1
ATOM 1373 N N . GLY A 1 176 ? -10.341 -1.799 22.302 1.00 92.25 176 GLY A N 1
ATOM 1374 C CA . GLY A 1 176 ? -9.373 -2.378 23.247 1.00 92.25 176 GLY A CA 1
ATOM 1375 C C . GLY A 1 176 ? -9.967 -2.856 24.575 1.00 92.25 176 GLY A C 1
ATOM 1376 O O . GLY A 1 176 ? -9.443 -3.781 25.193 1.00 92.25 176 GLY A O 1
ATOM 1377 N N . ALA A 1 177 ? -11.099 -2.282 24.993 1.00 93.88 177 ALA A N 1
ATOM 1378 C CA . ALA A 1 177 ? -11.831 -2.723 26.180 1.00 93.88 177 ALA A CA 1
ATOM 1379 C C . ALA A 1 177 ? -12.565 -4.067 25.988 1.00 93.88 177 ALA A C 1
ATOM 1381 O O . ALA A 1 177 ? -1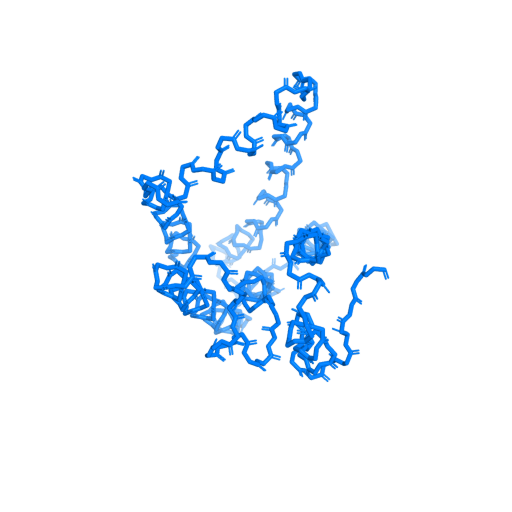2.940 -4.703 26.970 1.00 93.88 177 ALA A O 1
ATOM 1382 N N . GLN A 1 178 ? -12.781 -4.513 24.745 1.00 94.62 178 GLN A N 1
ATOM 1383 C CA . GLN A 1 178 ? -13.520 -5.736 24.435 1.00 94.62 178 GLN A CA 1
ATOM 1384 C C . GLN A 1 178 ? -12.585 -6.958 24.504 1.00 94.62 178 GLN A C 1
ATOM 1386 O O . GLN A 1 178 ? -11.605 -7.009 23.755 1.00 94.62 178 GLN A O 1
ATOM 1391 N N . PRO A 1 179 ? -12.881 -7.981 25.334 1.00 94.69 179 PRO A N 1
ATOM 1392 C CA . PRO A 1 179 ? -12.056 -9.190 25.414 1.00 94.69 179 PRO A CA 1
ATOM 1393 C C . PRO A 1 179 ? -11.880 -9.890 24.059 1.00 94.69 179 PRO A C 1
ATOM 1395 O O . PRO A 1 179 ? -10.764 -10.241 23.687 1.00 94.69 179 PRO A O 1
ATOM 1398 N N . SER A 1 180 ? -12.955 -9.975 23.270 1.00 94.62 180 SER A N 1
ATOM 1399 C CA . SER A 1 180 ? -12.949 -10.579 21.931 1.00 94.62 180 SER A CA 1
ATOM 1400 C C . SER A 1 180 ? -11.973 -9.899 20.966 1.00 94.62 180 SER A C 1
ATOM 1402 O O . SER A 1 180 ? -11.286 -10.574 20.199 1.00 94.62 180 SER A O 1
ATOM 1404 N N . TYR A 1 181 ? -11.854 -8.569 21.028 1.00 95.12 181 TYR A N 1
ATOM 1405 C CA . TYR A 1 181 ? -10.899 -7.826 20.208 1.00 95.12 181 TYR A CA 1
ATOM 1406 C C . TYR A 1 181 ? -9.452 -8.112 20.625 1.00 95.12 181 TYR A C 1
ATOM 1408 O O . TYR A 1 181 ? -8.579 -8.265 19.773 1.00 95.12 181 TYR A O 1
ATOM 1416 N N . ARG A 1 182 ? -9.186 -8.241 21.928 1.00 94.12 182 ARG A N 1
ATOM 1417 C CA . ARG A 1 182 ? -7.845 -8.573 22.430 1.00 94.12 182 ARG A CA 1
ATOM 1418 C C . ARG A 1 182 ? -7.404 -9.966 21.989 1.00 94.12 182 ARG A C 1
ATOM 1420 O O . ARG A 1 182 ? -6.247 -10.137 21.609 1.00 94.12 182 ARG A O 1
ATOM 1427 N N . ASP A 1 183 ? -8.315 -10.934 21.996 1.00 94.69 183 ASP A N 1
ATOM 1428 C CA . ASP A 1 183 ? -8.041 -12.291 21.509 1.00 94.69 183 ASP A CA 1
ATOM 1429 C C . ASP A 1 183 ? -7.803 -12.307 19.994 1.00 94.69 183 ASP A C 1
ATOM 1431 O O . ASP A 1 183 ? -6.888 -12.975 19.507 1.00 94.69 183 ASP A O 1
ATOM 1435 N N . TYR A 1 184 ? -8.555 -11.496 19.248 1.00 94.88 184 TYR A N 1
ATOM 1436 C CA . TYR A 1 184 ? -8.340 -11.294 17.817 1.00 94.88 184 TYR A CA 1
ATOM 1437 C C . TYR A 1 184 ? -6.953 -10.705 17.510 1.00 94.88 184 TYR A C 1
ATOM 1439 O O . TYR A 1 184 ? -6.223 -11.249 16.687 1.00 94.88 184 TYR A O 1
ATOM 1447 N N . VAL A 1 185 ? -6.527 -9.651 18.213 1.00 93.38 185 VAL A N 1
ATOM 1448 C CA . VAL A 1 185 ? -5.192 -9.046 18.022 1.00 93.38 185 VAL A CA 1
ATOM 1449 C C . VAL A 1 185 ? -4.057 -10.027 18.340 1.00 93.38 185 VAL A C 1
ATOM 1451 O O . VAL A 1 185 ? -3.025 -10.004 17.676 1.00 93.38 185 VAL A O 1
ATOM 1454 N N . ARG A 1 186 ? -4.245 -10.910 19.327 1.00 91.94 186 ARG A N 1
ATOM 1455 C CA . ARG A 1 186 ? -3.253 -11.930 19.712 1.00 91.94 186 ARG A CA 1
ATOM 1456 C C . ARG A 1 186 ? -3.128 -13.083 18.720 1.00 91.94 186 ARG A C 1
ATOM 1458 O O . ARG A 1 186 ? -2.091 -13.735 18.700 1.00 91.94 186 ARG A O 1
ATOM 1465 N N . SER A 1 187 ? -4.185 -13.368 17.966 1.00 92.12 187 SER A N 1
ATOM 1466 C CA . SER A 1 187 ? -4.255 -14.526 17.066 1.00 92.12 187 SER A CA 1
ATOM 1467 C C . SER A 1 187 ? -4.069 -14.162 15.597 1.00 92.12 187 SER A C 1
ATOM 1469 O O . SER A 1 187 ? -3.661 -15.017 14.815 1.00 92.12 187 SER A O 1
ATOM 1471 N N . VAL A 1 188 ? -4.327 -12.906 15.215 1.00 93.88 188 VAL A N 1
ATOM 1472 C CA . VAL A 1 188 ? -4.298 -12.467 13.816 1.00 93.88 188 VAL A CA 1
ATOM 1473 C C . VAL A 1 188 ? -3.157 -11.467 13.580 1.00 93.88 188 VAL A C 1
ATOM 1475 O O . VAL A 1 188 ? -3.167 -10.369 14.155 1.00 93.88 188 VAL A O 1
ATOM 1478 N N . PRO A 1 189 ? -2.168 -11.799 12.725 1.00 94.06 189 PRO A N 1
ATOM 1479 C CA . PRO A 1 189 ? -1.046 -10.914 12.428 1.00 94.06 189 PRO A CA 1
ATOM 1480 C C . PRO A 1 189 ? -1.506 -9.639 11.715 1.00 94.06 189 PRO A C 1
ATOM 1482 O O . PRO A 1 189 ? -2.570 -9.582 11.096 1.00 94.06 189 PRO A O 1
ATOM 1485 N N . ILE A 1 190 ? -0.714 -8.571 11.806 1.00 91.25 190 ILE A N 1
ATOM 1486 C CA . ILE A 1 190 ? -1.155 -7.256 11.330 1.00 91.25 190 ILE A CA 1
ATOM 1487 C C . ILE A 1 190 ? -1.143 -7.128 9.801 1.00 91.25 190 ILE A C 1
ATOM 1489 O O . ILE A 1 190 ? -2.121 -6.644 9.230 1.00 91.25 190 ILE A O 1
ATOM 1493 N N . LEU A 1 191 ? -0.065 -7.571 9.148 1.00 88.62 191 LEU A N 1
ATOM 1494 C CA . LEU A 1 191 ? 0.185 -7.335 7.719 1.00 88.62 191 LEU A CA 1
ATOM 1495 C C . LEU A 1 191 ? 0.485 -8.613 6.940 1.00 88.62 191 LEU A C 1
ATOM 1497 O O . LEU A 1 191 ? -0.070 -8.796 5.864 1.00 88.62 191 LEU A O 1
ATOM 1501 N N . LEU A 1 192 ? 1.338 -9.496 7.464 1.00 88.12 192 LEU A N 1
ATOM 1502 C CA . LEU A 1 192 ? 1.789 -10.691 6.751 1.00 88.12 192 LEU A CA 1
ATOM 1503 C C . LEU A 1 192 ? 1.223 -11.955 7.415 1.00 88.12 192 LEU A C 1
ATOM 1505 O O . LEU A 1 192 ? 1.496 -12.168 8.594 1.00 88.12 192 LEU A O 1
ATOM 1509 N N . PRO A 1 193 ? 0.486 -12.817 6.688 1.00 77.12 193 PRO A N 1
ATOM 1510 C CA . PRO A 1 193 ? -0.226 -13.955 7.286 1.00 77.12 193 PRO A CA 1
ATOM 1511 C C . PRO A 1 193 ? 0.704 -15.004 7.912 1.00 77.12 193 PRO A C 1
ATOM 1513 O O . PRO A 1 193 ? 0.310 -15.702 8.838 1.00 77.12 193 PRO A O 1
ATOM 1516 N N . TRP A 1 194 ? 1.942 -15.105 7.424 1.00 76.44 194 TRP A N 1
ATOM 1517 C CA . TRP A 1 194 ? 2.917 -16.123 7.842 1.00 76.44 194 TRP A CA 1
ATOM 1518 C C . TRP A 1 194 ? 4.009 -15.583 8.766 1.00 76.44 194 TRP A C 1
ATOM 1520 O O . TRP A 1 194 ? 4.886 -16.334 9.188 1.00 76.44 194 TRP A O 1
ATOM 1530 N N . LEU A 1 195 ? 3.988 -14.282 9.061 1.00 80.12 195 LEU A N 1
ATOM 1531 C CA . LEU A 1 195 ? 4.959 -13.652 9.943 1.00 80.12 195 LEU A CA 1
ATOM 1532 C C . LEU A 1 195 ? 4.251 -13.320 11.263 1.00 80.12 195 LEU A C 1
ATOM 1534 O O . LEU A 1 195 ? 3.255 -12.596 11.223 1.00 80.12 195 LEU A O 1
ATOM 1538 N N . PRO A 1 196 ? 4.737 -13.796 12.427 1.00 78.38 196 PRO A N 1
ATOM 1539 C CA . PRO A 1 196 ? 4.087 -13.589 13.724 1.00 78.38 196 PRO A CA 1
ATOM 1540 C C . PRO A 1 196 ? 4.270 -12.149 14.254 1.00 78.38 196 PRO A C 1
ATOM 1542 O O . PRO A 1 196 ? 4.647 -11.929 15.402 1.00 78.38 196 PRO A O 1
ATOM 1545 N N . LEU A 1 197 ? 4.016 -11.146 13.408 1.00 83.69 197 LEU A N 1
ATOM 1546 C CA . LEU A 1 197 ? 3.963 -9.733 13.769 1.00 83.69 197 LEU A CA 1
ATOM 1547 C C . LEU A 1 197 ? 2.528 -9.369 14.144 1.00 83.69 197 LEU A C 1
ATOM 1549 O O . LEU A 1 197 ? 1.708 -8.997 13.302 1.00 83.69 197 LEU A O 1
ATOM 1553 N N . TYR A 1 198 ? 2.235 -9.491 15.434 1.00 83.19 198 TYR A N 1
ATOM 1554 C CA . TYR A 1 198 ? 0.907 -9.236 15.991 1.00 83.19 198 TYR A CA 1
ATOM 1555 C C . TYR A 1 198 ? 0.694 -7.802 16.459 1.00 83.19 198 TYR A C 1
ATOM 1557 O O . TYR A 1 198 ? -0.439 -7.453 16.746 1.00 83.19 198 TYR A O 1
ATOM 1565 N N . SER A 1 199 ? 1.728 -6.967 16.548 1.00 83.44 199 SER A N 1
ATOM 1566 C CA . SER A 1 199 ? 1.621 -5.572 16.995 1.00 83.44 199 SER A CA 1
ATOM 1567 C C . SER A 1 199 ? 2.773 -4.754 16.421 1.00 83.44 199 SER A C 1
ATOM 1569 O O . SER A 1 199 ? 3.884 -5.269 16.308 1.00 83.44 199 SER A O 1
ATOM 1571 N N . LEU A 1 200 ? 2.501 -3.493 16.074 1.00 80.94 200 LEU A N 1
ATOM 1572 C CA . LEU A 1 200 ? 3.499 -2.491 15.671 1.00 80.94 200 LEU A CA 1
ATOM 1573 C C . LEU A 1 200 ? 3.667 -1.374 16.717 1.00 80.94 200 LEU A C 1
ATOM 1575 O O . LEU A 1 200 ? 4.239 -0.328 16.407 1.00 80.94 200 LEU A O 1
ATOM 1579 N N . ARG A 1 201 ? 3.108 -1.564 17.919 1.00 70.50 201 ARG A N 1
ATOM 1580 C CA . ARG A 1 201 ? 3.322 -0.682 19.077 1.00 70.50 201 ARG A CA 1
ATOM 1581 C C . ARG A 1 201 ? 4.748 -0.747 19.594 1.00 70.50 201 ARG A C 1
ATOM 1583 O O . ARG A 1 201 ? 5.292 -1.873 19.631 1.00 70.50 201 ARG A O 1
#

Secondary structure (DSSP, 8-state):
-HHHHHHHHHHHHHHHHHT-HHHHHHHHHHHHHHTT--HHHHHHHHHHHHHHHHHHHHHHHHHHHHHHTT---TTHHHHHHHHHHHHHHHHHHHHHHHHHHHH-TTS---SGGGGT-S-HHHHHHHHHHHHHHHHTGGG--HHHHHHHHHHHHHHHHHHHHHHHHHHHHHHHHHHTT-HHHHHHHHHS-SS-TTS------